Protein AF-A0A2W4WXN9-F1 (afdb_monomer_lite)

Sequence (196 aa):
PVTPPPAVQTPVVVPAAPPPQIEPQIELQTEPAGSDRAPLVDPYNFTPTTVQPTPFDGKVISTLSALADGSYRYVSGSAEPRIYSNAELDQQGGSIFLLSKVGNRVTGYLLPEIGRVSLCITGIASGNSITGTAYANAPSQSIATAASPYGSILQLQNIRTDSSGLELANAVIDFSNYSMINVGSTLPPTECGGDR

Radius of gyration: 26.6 Å; chains: 1; bounding box: 44×61×98 Å

Secondary structure (DSSP, 8-state):
-PPPPPP-PPP--PPPPPPPP---------------------TT-------PPPPP-S-----GGGS-SEEEEEEES---SSPPPHHHHHHH-S-EEEEEEETTEEEEEEESSTTS--EEEEEEEETTEEEEEEEES-TTS-HHHHHGGGTTSEEEEEEEE-SSSEEEEEEEEE-TTEEEE---SSPPPSSSSTT-

Organism: NCBI:txid268141

Structure (mmCIF, N/CA/C/O backbone):
data_AF-A0A2W4WXN9-F1
#
_entry.id   AF-A0A2W4WXN9-F1
#
loop_
_atom_site.group_PDB
_atom_site.id
_atom_site.type_symbol
_atom_site.label_atom_id
_atom_site.label_alt_id
_atom_site.label_comp_id
_atom_site.label_asym_id
_atom_site.label_entity_id
_atom_site.label_seq_id
_atom_site.pdbx_PDB_ins_code
_atom_site.Cartn_x
_atom_site.Cartn_y
_atom_site.Cartn_z
_atom_site.occupancy
_atom_site.B_iso_or_equiv
_atom_site.auth_seq_id
_atom_site.auth_comp_id
_atom_site.auth_asym_id
_atom_site.auth_atom_id
_atom_site.pdbx_PDB_model_num
ATOM 1 N N . PRO A 1 1 ? 20.346 -44.494 -47.626 1.00 59.38 1 PRO A N 1
ATOM 2 C CA . PRO A 1 1 ? 20.608 -44.854 -46.211 1.00 59.38 1 PRO A CA 1
ATOM 3 C C . PRO A 1 1 ? 20.504 -43.604 -45.330 1.00 59.38 1 PRO A C 1
ATOM 5 O O . PRO A 1 1 ? 21.370 -42.739 -45.394 1.00 59.38 1 PRO A O 1
ATOM 8 N N . VAL A 1 2 ? 19.389 -43.463 -44.611 1.00 56.50 2 VAL A N 1
ATOM 9 C CA . VAL A 1 2 ? 19.126 -42.314 -43.733 1.00 56.50 2 VAL A CA 1
ATOM 10 C C . VAL A 1 2 ? 19.666 -42.653 -42.347 1.00 56.50 2 VAL A C 1
ATOM 12 O O . VAL A 1 2 ? 19.244 -43.640 -41.748 1.00 56.50 2 VAL A O 1
ATOM 15 N N . THR A 1 3 ? 20.638 -41.881 -41.874 1.00 63.22 3 THR A N 1
ATOM 16 C CA . THR A 1 3 ? 21.260 -42.051 -40.557 1.00 63.22 3 THR A CA 1
ATOM 17 C C . THR A 1 3 ? 20.275 -41.606 -39.470 1.00 63.22 3 THR A C 1
ATOM 19 O O . THR A 1 3 ? 19.754 -40.492 -39.571 1.00 63.22 3 THR A O 1
ATOM 22 N N . PRO A 1 4 ? 19.980 -42.431 -38.449 1.00 71.69 4 PRO A N 1
ATOM 23 C CA . PRO A 1 4 ? 19.070 -42.032 -37.384 1.00 71.69 4 PRO A CA 1
ATOM 24 C C . PRO A 1 4 ? 19.691 -40.932 -36.503 1.00 71.69 4 PRO A C 1
ATOM 26 O O . PRO A 1 4 ? 20.912 -40.914 -36.312 1.00 71.69 4 PRO A O 1
ATOM 29 N N . PRO A 1 5 ? 18.868 -40.013 -35.967 1.00 74.44 5 PRO A N 1
ATOM 30 C CA . PRO A 1 5 ? 19.334 -38.953 -35.084 1.00 74.44 5 PRO A CA 1
ATOM 31 C C . PRO A 1 5 ? 19.827 -39.510 -33.734 1.00 74.44 5 PRO A C 1
ATOM 33 O O . PRO A 1 5 ? 19.349 -40.555 -33.282 1.00 74.44 5 PRO A O 1
ATOM 36 N N . PRO A 1 6 ? 20.780 -38.821 -33.080 1.00 72.06 6 PRO A N 1
ATOM 37 C CA . PRO A 1 6 ? 21.338 -39.246 -31.802 1.00 72.06 6 PRO A CA 1
ATOM 38 C C . PRO A 1 6 ? 20.291 -39.195 -30.680 1.00 72.06 6 PRO A C 1
ATOM 40 O O . PRO A 1 6 ? 19.477 -38.274 -30.605 1.00 72.06 6 PRO A O 1
ATOM 43 N N . ALA A 1 7 ? 20.331 -40.193 -29.797 1.00 70.75 7 ALA A N 1
ATOM 44 C CA . ALA A 1 7 ? 19.439 -40.296 -28.649 1.00 70.75 7 ALA A CA 1
ATOM 45 C C . ALA A 1 7 ? 19.720 -39.185 -27.621 1.00 70.75 7 ALA A C 1
ATOM 47 O O . ALA A 1 7 ? 20.860 -38.980 -27.200 1.00 70.75 7 ALA A O 1
ATOM 48 N N . VAL A 1 8 ? 18.661 -38.489 -27.203 1.00 70.94 8 VAL A N 1
ATOM 49 C CA . VAL A 1 8 ? 18.695 -37.468 -26.151 1.00 70.94 8 VAL A CA 1
ATOM 50 C C . VAL A 1 8 ? 18.808 -38.170 -24.798 1.00 70.94 8 VAL A C 1
ATOM 52 O O . VAL A 1 8 ? 17.894 -38.882 -24.389 1.00 70.94 8 VAL A O 1
ATOM 55 N N . GLN A 1 9 ? 19.935 -37.987 -24.109 1.00 66.44 9 GLN A N 1
ATOM 56 C CA . GLN A 1 9 ? 20.116 -38.468 -22.740 1.00 66.44 9 GLN A CA 1
ATOM 57 C C . GLN A 1 9 ? 19.419 -37.504 -21.775 1.00 66.44 9 GLN A C 1
ATOM 59 O O . GLN A 1 9 ? 19.765 -36.324 -21.708 1.00 66.44 9 GLN A O 1
ATOM 64 N N . THR A 1 10 ? 18.425 -37.994 -21.040 1.00 67.81 10 THR A N 1
ATOM 65 C CA . THR A 1 10 ? 17.773 -37.248 -19.963 1.00 67.81 10 THR A CA 1
ATOM 66 C C . THR A 1 10 ? 18.680 -37.210 -18.727 1.00 67.81 10 THR A C 1
ATOM 68 O O . THR A 1 10 ? 19.169 -38.258 -18.298 1.00 67.81 10 THR A O 1
ATOM 71 N N . PRO A 1 11 ? 18.930 -36.029 -18.135 1.00 71.81 11 PRO A N 1
ATOM 72 C CA . PRO A 1 11 ? 19.741 -35.920 -16.931 1.00 71.81 11 PRO A CA 1
ATOM 73 C C . PRO A 1 11 ? 19.022 -36.559 -15.736 1.00 71.81 11 PRO A C 1
ATOM 75 O O . PRO A 1 11 ? 17.863 -36.258 -15.447 1.00 71.81 11 PRO A O 1
ATOM 78 N N . VAL A 1 12 ? 19.731 -37.443 -15.035 1.00 73.88 12 VAL A N 1
ATOM 79 C CA . VAL A 1 12 ? 19.278 -38.054 -13.782 1.00 73.88 12 VAL A CA 1
ATOM 80 C C . VAL A 1 12 ? 19.333 -36.989 -12.687 1.00 73.88 12 VAL A C 1
ATOM 82 O O . VAL A 1 12 ? 20.412 -36.539 -12.303 1.00 73.88 12 VAL A O 1
ATOM 85 N N . VAL A 1 13 ? 18.168 -36.567 -12.194 1.00 71.94 13 VAL A N 1
ATOM 86 C CA . VAL A 1 13 ? 18.056 -35.631 -11.069 1.00 71.94 13 VAL A CA 1
ATOM 87 C C . VAL A 1 13 ? 18.406 -36.379 -9.783 1.00 71.94 13 VAL A C 1
ATOM 89 O O . VAL A 1 13 ? 17.652 -37.238 -9.329 1.00 71.94 13 VAL A O 1
ATOM 92 N N . VAL A 1 14 ? 19.567 -36.070 -9.207 1.00 78.81 14 VAL A N 1
ATOM 93 C CA . VAL A 1 14 ? 19.981 -36.580 -7.894 1.00 78.81 14 VAL A CA 1
ATOM 94 C C . VAL A 1 14 ? 19.273 -35.755 -6.808 1.00 78.81 14 VAL A C 1
ATOM 96 O O . VAL A 1 14 ? 19.384 -34.528 -6.833 1.00 78.81 14 VAL A O 1
ATOM 99 N N . PRO A 1 15 ? 18.545 -36.378 -5.862 1.00 74.69 15 PRO A N 1
ATOM 100 C CA . PRO A 1 15 ? 17.896 -35.662 -4.767 1.00 74.69 15 PRO A CA 1
ATOM 101 C C . PRO A 1 15 ? 18.921 -34.915 -3.908 1.00 74.69 15 PRO A C 1
ATOM 103 O O . PRO A 1 15 ? 19.894 -35.505 -3.436 1.00 74.69 15 PRO A O 1
ATOM 106 N N . ALA A 1 16 ? 18.698 -33.616 -3.701 1.00 76.69 16 ALA A N 1
ATOM 107 C CA . ALA A 1 16 ? 19.511 -32.808 -2.803 1.00 76.69 16 ALA A CA 1
ATOM 108 C C . ALA A 1 16 ? 19.352 -33.296 -1.354 1.00 76.69 16 ALA A C 1
ATOM 110 O O . ALA A 1 16 ? 18.240 -33.563 -0.895 1.00 76.69 16 ALA A O 1
ATOM 111 N N . ALA A 1 17 ? 20.474 -33.413 -0.641 1.00 80.31 17 ALA A N 1
ATOM 112 C CA . ALA A 1 17 ? 20.483 -33.762 0.772 1.00 80.31 17 ALA A CA 1
ATOM 113 C C . ALA A 1 17 ? 19.716 -32.707 1.598 1.00 80.31 17 ALA A C 1
ATOM 115 O O . ALA A 1 17 ? 19.804 -31.514 1.288 1.00 80.31 17 ALA A O 1
ATOM 116 N N . PRO A 1 18 ? 18.976 -33.117 2.644 1.00 79.44 18 PRO A N 1
ATOM 117 C CA . PRO A 1 18 ? 18.287 -32.177 3.514 1.00 79.44 18 PRO A CA 1
ATOM 118 C C . PRO A 1 18 ? 19.294 -31.267 4.241 1.00 79.44 18 PRO A C 1
ATOM 120 O O . PRO A 1 18 ? 20.374 -31.728 4.625 1.00 79.44 18 PRO A O 1
ATOM 123 N N . PRO A 1 19 ? 18.963 -29.978 4.436 1.00 78.88 19 PRO A N 1
ATOM 124 C CA . PRO A 1 19 ? 19.820 -29.048 5.156 1.00 78.88 19 PRO A CA 1
ATOM 125 C C . PRO A 1 19 ? 19.961 -29.451 6.636 1.00 78.88 19 PRO A C 1
ATOM 127 O O . PRO A 1 19 ? 19.020 -29.999 7.218 1.00 78.88 19 PRO A O 1
ATOM 130 N N . PRO A 1 20 ? 21.120 -29.175 7.263 1.00 76.50 20 PRO A N 1
ATOM 131 C CA . PRO A 1 20 ? 21.346 -29.471 8.673 1.00 76.50 20 PRO A CA 1
ATOM 132 C C . PRO A 1 20 ? 20.394 -28.657 9.559 1.00 76.50 20 PRO A C 1
ATOM 134 O O . PRO A 1 20 ? 20.263 -27.442 9.401 1.00 76.50 20 PRO A O 1
ATOM 137 N N . GLN A 1 21 ? 19.734 -29.331 10.502 1.00 69.50 21 GLN A N 1
ATOM 138 C CA . GLN A 1 21 ? 18.919 -28.684 11.528 1.00 69.50 21 GLN A CA 1
ATOM 139 C C . GLN A 1 21 ? 19.841 -28.042 12.572 1.00 69.50 21 GLN A C 1
ATOM 141 O O . GLN A 1 21 ? 20.649 -28.727 13.194 1.00 69.50 21 GLN A O 1
ATOM 146 N N . ILE A 1 22 ? 19.729 -26.725 12.750 1.00 71.12 22 ILE A N 1
ATOM 147 C CA . ILE A 1 22 ? 20.425 -25.980 13.803 1.00 71.12 22 ILE A CA 1
ATOM 148 C C . ILE A 1 22 ? 19.511 -25.969 15.031 1.00 71.12 22 ILE A C 1
ATOM 150 O O . ILE A 1 22 ? 18.449 -25.347 15.006 1.00 71.12 22 ILE A O 1
ATOM 154 N N . GLU A 1 23 ? 19.905 -26.671 16.093 1.00 70.81 23 GLU A N 1
ATOM 155 C CA . GLU A 1 23 ? 19.237 -26.583 17.393 1.00 70.81 23 GLU A CA 1
ATOM 156 C C . GLU A 1 23 ? 19.602 -25.255 18.085 1.00 70.81 23 GLU A C 1
ATOM 158 O O . GLU A 1 23 ? 20.785 -24.914 18.174 1.00 70.81 23 GLU A O 1
ATOM 163 N N . PRO A 1 24 ? 18.620 -24.480 18.583 1.00 62.00 24 PRO A N 1
ATOM 164 C CA . PRO A 1 24 ? 18.891 -23.255 19.322 1.00 62.00 24 PRO A CA 1
ATOM 165 C C . PRO A 1 24 ? 19.481 -23.587 20.699 1.00 62.00 24 PRO A C 1
ATOM 167 O O . PRO A 1 24 ? 18.800 -24.125 21.571 1.00 62.00 24 PRO A O 1
ATOM 170 N N . GLN A 1 25 ? 20.749 -23.233 20.907 1.00 63.78 25 GLN A N 1
ATOM 171 C CA . GLN A 1 25 ? 21.369 -23.249 22.229 1.00 63.78 25 GLN A CA 1
ATOM 172 C C . GLN A 1 25 ? 20.940 -21.995 22.999 1.00 63.78 25 GLN A C 1
ATOM 174 O O . GLN A 1 25 ? 21.337 -20.880 22.671 1.00 63.78 25 GLN A O 1
ATOM 179 N N . ILE A 1 26 ? 20.097 -22.179 24.014 1.00 62.88 26 ILE A N 1
ATOM 180 C CA . ILE A 1 26 ? 19.761 -21.131 24.981 1.00 62.88 26 ILE A CA 1
ATOM 181 C C . ILE A 1 26 ? 20.872 -21.125 26.036 1.00 62.88 26 ILE A C 1
ATOM 183 O O . ILE A 1 26 ? 20.873 -21.952 26.947 1.00 62.88 26 ILE A O 1
ATOM 187 N N . GLU A 1 27 ? 21.836 -20.214 25.906 1.00 57.44 27 GLU A N 1
ATOM 188 C CA . GLU A 1 27 ? 22.784 -19.919 26.982 1.00 57.44 27 GLU A CA 1
ATOM 189 C C . GLU A 1 27 ? 22.100 -19.044 28.037 1.00 57.44 27 GLU A C 1
ATOM 191 O O . GLU A 1 27 ? 21.724 -17.896 27.797 1.00 57.44 27 GLU A O 1
ATOM 196 N N . LEU A 1 28 ? 21.925 -19.622 29.223 1.00 56.41 28 LEU A N 1
ATOM 197 C CA . LEU A 1 28 ? 21.430 -18.943 30.409 1.00 56.41 28 LEU A CA 1
ATOM 198 C C . LEU A 1 28 ? 22.521 -17.977 30.899 1.00 56.41 28 LEU A C 1
ATOM 200 O O . LEU A 1 28 ? 23.514 -18.396 31.493 1.00 56.41 28 LEU A O 1
ATOM 204 N N . GLN A 1 29 ? 22.368 -16.687 30.603 1.00 61.66 29 GLN A N 1
ATOM 205 C CA . GLN A 1 29 ? 23.277 -15.653 31.090 1.00 61.66 29 GLN A CA 1
ATOM 206 C C . GLN A 1 29 ? 23.063 -15.438 32.592 1.00 61.66 29 GLN A C 1
ATOM 208 O O . GLN A 1 29 ? 22.008 -14.990 33.034 1.00 61.66 29 GLN A O 1
ATOM 213 N N . THR A 1 30 ? 24.085 -15.772 33.375 1.00 52.94 30 THR A N 1
ATOM 214 C CA . THR A 1 30 ? 24.161 -15.491 34.810 1.00 52.94 30 THR A CA 1
ATOM 215 C C . THR A 1 30 ? 24.586 -14.035 35.008 1.00 52.94 30 THR A C 1
ATOM 217 O O . THR A 1 30 ? 25.729 -13.680 34.714 1.00 52.94 30 THR A O 1
ATOM 220 N N . GLU A 1 31 ? 23.684 -13.183 35.496 1.00 65.56 31 GLU A N 1
ATOM 221 C CA . GLU A 1 31 ? 24.001 -11.792 35.841 1.00 65.56 31 GLU A CA 1
ATOM 222 C C . GLU A 1 31 ? 24.919 -11.703 37.080 1.00 65.56 31 GLU A C 1
ATOM 224 O O . GLU A 1 31 ? 24.716 -12.428 38.061 1.00 65.56 31 GLU A O 1
ATOM 229 N N . PRO A 1 32 ? 25.927 -10.810 37.080 1.00 58.53 32 PRO A N 1
ATOM 230 C CA . PRO A 1 32 ? 26.763 -10.557 38.244 1.00 58.53 32 PRO A CA 1
ATOM 231 C C . PRO A 1 32 ? 26.054 -9.660 39.268 1.00 58.53 32 PRO A C 1
ATOM 233 O O . PRO A 1 32 ? 25.488 -8.616 38.945 1.00 58.53 32 PRO A O 1
ATOM 236 N N . ALA A 1 33 ? 26.156 -10.052 40.537 1.00 51.75 33 ALA A N 1
ATOM 237 C CA . ALA A 1 33 ? 25.664 -9.309 41.690 1.00 51.75 33 ALA A CA 1
ATOM 238 C C . ALA A 1 33 ? 26.460 -8.003 41.902 1.00 51.75 33 ALA A C 1
ATOM 240 O O . ALA A 1 33 ? 27.472 -7.975 42.602 1.00 51.75 33 ALA A O 1
ATOM 241 N N . GLY A 1 34 ? 25.991 -6.914 41.289 1.00 47.25 34 GLY A N 1
ATOM 242 C CA . GLY A 1 34 ? 26.439 -5.544 41.535 1.00 47.25 34 GLY A CA 1
ATOM 243 C C . GLY A 1 34 ? 25.555 -4.866 42.578 1.00 47.25 34 GLY A C 1
ATOM 244 O O . GLY A 1 34 ? 24.415 -4.504 42.309 1.00 47.25 34 GLY A O 1
ATOM 245 N N . SER A 1 35 ? 26.087 -4.736 43.789 1.00 54.66 35 SER A N 1
ATOM 246 C CA . SER A 1 35 ? 25.445 -4.145 44.960 1.00 54.66 35 SER A CA 1
ATOM 247 C C . SER A 1 35 ? 25.419 -2.613 44.889 1.00 54.66 35 SER A C 1
ATOM 249 O O . SER A 1 35 ? 26.363 -1.977 45.348 1.00 54.66 35 SER A O 1
ATOM 251 N N . ASP A 1 36 ? 24.302 -2.036 44.450 1.00 49.03 36 ASP A N 1
ATOM 252 C CA . ASP A 1 36 ? 23.878 -0.689 44.847 1.00 49.03 36 ASP A CA 1
ATOM 253 C C . ASP A 1 36 ? 22.507 -0.795 45.522 1.00 49.03 36 ASP A C 1
ATOM 255 O O . ASP A 1 36 ? 21.482 -1.071 44.898 1.00 49.03 36 ASP A O 1
ATOM 259 N N . ARG A 1 37 ? 22.502 -0.654 46.853 1.00 46.88 37 ARG A N 1
ATOM 260 C CA . ARG A 1 37 ? 21.291 -0.706 47.677 1.00 46.88 37 ARG A CA 1
ATOM 261 C C . ARG A 1 37 ? 20.394 0.484 47.334 1.00 46.88 37 ARG A C 1
ATOM 263 O O . ARG A 1 37 ? 20.563 1.573 47.878 1.00 46.88 37 ARG A O 1
ATOM 270 N N . ALA A 1 38 ? 19.403 0.237 46.483 1.00 57.56 38 ALA A N 1
ATOM 271 C CA . ALA A 1 38 ? 18.189 1.036 46.426 1.00 57.56 38 ALA A CA 1
ATOM 272 C C . ALA A 1 38 ? 17.572 1.134 47.840 1.00 57.56 38 ALA A C 1
ATOM 274 O O . ALA A 1 38 ? 17.697 0.187 48.629 1.00 57.56 38 ALA A O 1
ATOM 275 N N . PRO A 1 39 ? 16.927 2.263 48.194 1.00 59.72 39 PRO A N 1
ATOM 276 C CA . PRO A 1 39 ? 16.204 2.375 49.453 1.00 59.72 39 PRO A CA 1
ATOM 277 C C . PRO A 1 39 ? 15.231 1.202 49.572 1.00 59.72 39 PRO A C 1
ATOM 279 O O . PRO A 1 39 ? 14.582 0.832 48.596 1.00 59.72 39 PRO A O 1
ATOM 282 N N . LEU A 1 40 ? 15.184 0.598 50.760 1.00 60.06 40 LEU A N 1
ATOM 283 C CA . LEU A 1 40 ? 14.303 -0.512 51.104 1.00 60.06 40 LEU A CA 1
ATOM 284 C C . LEU A 1 40 ? 12.848 -0.039 50.946 1.00 60.06 40 LEU A C 1
ATOM 286 O O . LEU A 1 40 ? 12.256 0.495 51.881 1.00 60.06 40 LEU A O 1
ATOM 290 N N . VAL A 1 41 ? 12.308 -0.154 49.732 1.00 61.81 41 VAL A N 1
ATOM 291 C CA . VAL A 1 41 ? 10.894 0.072 49.448 1.00 61.81 41 VAL A CA 1
ATOM 292 C C . VAL A 1 41 ? 10.160 -1.051 50.154 1.00 61.81 41 VAL A C 1
ATOM 294 O O . VAL A 1 41 ? 10.376 -2.222 49.845 1.00 61.81 41 VAL A O 1
ATOM 297 N N . ASP A 1 42 ? 9.362 -0.689 51.152 1.00 59.56 42 ASP A N 1
ATOM 298 C CA . ASP A 1 42 ? 8.506 -1.621 51.870 1.00 59.56 42 ASP A CA 1
ATOM 299 C C . ASP A 1 42 ? 7.623 -2.363 50.848 1.00 59.56 42 ASP A C 1
ATOM 301 O O . ASP A 1 42 ? 6.779 -1.725 50.208 1.00 59.56 42 ASP A O 1
ATOM 305 N N . PRO A 1 43 ? 7.803 -3.687 50.664 1.00 65.31 43 PRO A N 1
ATOM 306 C CA . PRO A 1 43 ? 7.050 -4.463 49.685 1.00 65.31 43 PRO A CA 1
ATOM 307 C C . PRO A 1 43 ? 5.558 -4.573 50.027 1.00 65.31 43 PRO A C 1
ATOM 309 O O . PRO A 1 43 ? 4.813 -5.182 49.264 1.00 65.31 43 PRO A O 1
ATOM 312 N N . TYR A 1 44 ? 5.111 -3.994 51.147 1.00 67.44 44 TYR A N 1
ATOM 313 C CA . TYR A 1 44 ? 3.713 -3.959 51.568 1.00 67.44 44 TYR A CA 1
ATOM 314 C C . TYR A 1 44 ? 3.094 -2.559 51.547 1.00 67.44 44 TYR A C 1
ATOM 316 O O . TYR A 1 44 ? 1.890 -2.433 51.780 1.00 67.44 44 TYR A O 1
ATOM 324 N N . ASN A 1 45 ? 3.853 -1.512 51.211 1.00 54.66 45 ASN A N 1
ATOM 325 C CA . ASN A 1 45 ? 3.299 -0.170 51.051 1.00 54.66 45 ASN A CA 1
ATOM 326 C C . ASN A 1 45 ? 2.794 0.049 49.617 1.00 54.66 45 ASN A C 1
ATOM 328 O O . ASN A 1 45 ? 3.298 0.885 48.868 1.00 54.66 45 ASN A O 1
ATOM 332 N N . PHE A 1 46 ? 1.774 -0.719 49.235 1.00 53.69 46 PHE A N 1
ATOM 333 C CA . PHE A 1 46 ? 0.948 -0.407 48.076 1.00 53.69 46 PHE A CA 1
ATOM 334 C C . PHE A 1 46 ? -0.037 0.684 48.489 1.00 53.69 46 PHE A C 1
ATOM 336 O O . PHE A 1 46 ? -1.197 0.398 48.778 1.00 53.69 46 PHE A O 1
ATOM 343 N N . THR A 1 47 ? 0.392 1.944 48.543 1.00 61.06 47 THR A N 1
ATOM 344 C CA . THR A 1 47 ? -0.584 3.030 48.436 1.00 61.06 47 THR A CA 1
ATOM 345 C C . THR A 1 47 ? -1.207 2.897 47.048 1.00 61.06 47 THR A C 1
ATOM 347 O O . THR A 1 47 ? -0.494 3.056 46.053 1.00 61.06 47 THR A O 1
ATOM 350 N N . PRO A 1 48 ? -2.502 2.539 46.933 1.00 51.69 48 PRO A N 1
ATOM 351 C CA . PRO A 1 48 ? -3.138 2.423 45.636 1.00 51.69 48 PRO A CA 1
ATOM 352 C C . PRO A 1 48 ? -3.048 3.799 44.998 1.00 51.69 48 PRO A C 1
ATOM 354 O O . PRO A 1 48 ? -3.688 4.752 45.442 1.00 51.69 48 PRO A O 1
ATOM 357 N N . THR A 1 49 ? -2.195 3.932 43.987 1.00 55.41 49 THR A N 1
ATOM 358 C CA . THR A 1 49 ? -2.215 5.125 43.162 1.00 55.41 49 THR A CA 1
ATOM 359 C C . THR A 1 49 ? -3.530 5.018 42.409 1.00 55.41 49 THR A C 1
ATOM 361 O O . THR A 1 49 ? -3.653 4.233 41.472 1.00 55.41 49 THR A O 1
ATOM 364 N N . THR A 1 50 ? -4.558 5.715 42.892 1.00 57.62 50 THR A N 1
ATOM 365 C CA . THR A 1 50 ? -5.834 5.896 42.200 1.00 57.62 50 THR A CA 1
ATOM 366 C C . THR A 1 50 ? 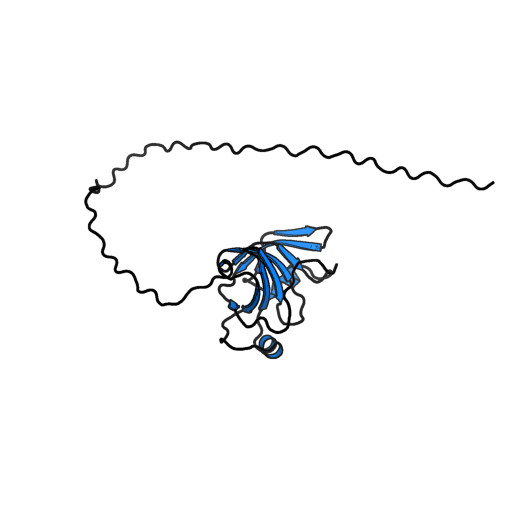-5.568 6.739 40.965 1.00 57.62 50 THR A C 1
ATOM 368 O O . THR A 1 50 ? -5.869 7.929 40.919 1.00 57.62 50 THR A O 1
ATOM 371 N N . VAL A 1 51 ? -4.935 6.126 39.967 1.00 56.75 51 VAL A N 1
ATOM 372 C CA . VAL A 1 51 ? -4.897 6.662 38.618 1.00 56.75 51 VAL A CA 1
ATOM 373 C C . VAL A 1 51 ? -6.316 6.490 38.112 1.00 56.75 51 VAL A C 1
ATOM 375 O O . VAL A 1 51 ? -6.767 5.379 37.841 1.00 56.75 51 VAL A O 1
ATOM 378 N N . GLN A 1 52 ? -7.066 7.585 38.106 1.00 62.03 52 GLN A N 1
ATOM 379 C CA . GLN A 1 52 ? -8.401 7.600 37.543 1.00 62.03 52 GLN A CA 1
ATOM 380 C C . GLN A 1 52 ? -8.266 7.202 36.066 1.00 62.03 52 GLN A C 1
ATOM 382 O O . GLN A 1 52 ? -7.554 7.898 35.337 1.00 62.03 52 GLN A O 1
ATOM 387 N N . PRO A 1 53 ? -8.849 6.070 35.627 1.00 56.91 53 PRO A N 1
ATOM 388 C CA . PRO A 1 53 ? -8.710 5.638 34.247 1.00 56.91 53 PRO A CA 1
ATOM 389 C C . PRO A 1 53 ? -9.264 6.743 33.354 1.00 56.91 53 PRO A C 1
ATOM 391 O O . PRO A 1 53 ? -10.381 7.223 33.568 1.00 56.91 53 PRO A O 1
ATOM 394 N N . THR A 1 54 ? -8.469 7.181 32.381 1.00 66.31 54 THR A N 1
ATOM 395 C CA . THR A 1 54 ? -8.936 8.113 31.360 1.00 66.31 54 THR A CA 1
ATOM 396 C C . THR A 1 54 ? -10.145 7.473 30.676 1.00 66.31 54 THR A C 1
ATOM 398 O O . THR A 1 54 ? -10.047 6.317 30.253 1.00 66.31 54 THR A O 1
ATOM 401 N N . PRO A 1 55 ? -11.297 8.164 30.592 1.00 73.94 55 PRO A N 1
ATOM 402 C CA . PRO A 1 55 ? -12.459 7.639 29.892 1.00 73.94 55 PRO A CA 1
ATOM 403 C C . PRO A 1 55 ? -12.060 7.213 28.480 1.00 73.94 55 PRO A C 1
ATOM 405 O O . PRO A 1 55 ? -11.399 7.973 27.774 1.00 73.94 55 PRO A O 1
ATOM 408 N N . PHE A 1 56 ? -12.445 6.001 28.080 1.00 60.19 56 PHE A N 1
ATOM 409 C CA . PHE A 1 56 ? -12.304 5.569 26.695 1.00 60.19 56 PHE A CA 1
ATOM 410 C C . PHE A 1 56 ? -13.088 6.552 25.819 1.00 60.19 56 PHE A C 1
ATOM 412 O O . PHE A 1 56 ? -14.298 6.703 25.981 1.00 60.19 56 PHE A O 1
ATOM 419 N N . ASP A 1 57 ? -12.398 7.242 24.917 1.00 67.62 57 ASP A N 1
ATOM 420 C CA . ASP A 1 57 ? -12.959 8.288 24.053 1.00 67.62 57 ASP A CA 1
ATOM 421 C C . ASP A 1 57 ? -13.830 7.728 22.914 1.00 67.62 57 ASP A C 1
ATOM 423 O O . ASP A 1 57 ? -14.325 8.474 22.070 1.00 67.62 57 ASP A O 1
ATOM 427 N N . GLY A 1 58 ? -14.032 6.406 22.878 1.00 57.41 58 GLY A N 1
ATOM 428 C CA . GLY A 1 58 ? -14.836 5.733 21.865 1.00 57.41 58 GLY A CA 1
ATOM 429 C C . GLY A 1 58 ? -14.139 5.608 20.512 1.00 57.41 58 GLY A C 1
ATOM 430 O O . GLY A 1 58 ? -14.714 5.021 19.593 1.00 57.41 58 GLY A O 1
ATOM 431 N N . LYS A 1 59 ? -12.914 6.127 20.352 1.00 59.22 59 LYS A N 1
ATOM 432 C CA . LYS A 1 59 ? -12.221 6.116 19.067 1.00 59.22 59 LYS A CA 1
ATOM 433 C C . LYS A 1 59 ? -11.390 4.846 18.950 1.00 59.22 59 LYS A C 1
ATOM 435 O O . LYS A 1 59 ? -10.225 4.790 19.332 1.00 59.22 59 LYS A O 1
ATOM 440 N N . VAL A 1 60 ? -11.993 3.804 18.384 1.00 61.66 60 VAL A N 1
ATOM 441 C CA . VAL A 1 60 ? -11.256 2.595 18.003 1.00 61.66 60 VAL A CA 1
ATOM 442 C C . VAL A 1 60 ? -10.217 2.990 16.950 1.00 61.66 60 VAL A C 1
ATOM 444 O O . VAL A 1 60 ? -10.555 3.268 15.799 1.00 61.66 60 VAL A O 1
ATOM 447 N N . ILE A 1 61 ? -8.945 3.051 17.344 1.00 60.66 61 ILE A N 1
ATOM 448 C CA . ILE A 1 61 ? -7.837 3.209 16.403 1.00 60.66 61 ILE A CA 1
ATOM 449 C C . ILE A 1 61 ? -7.709 1.882 15.656 1.00 60.66 61 ILE A C 1
ATOM 451 O O . ILE A 1 61 ? -7.091 0.936 16.142 1.00 60.66 61 ILE A O 1
ATOM 455 N N . SER A 1 62 ? -8.325 1.795 14.479 1.00 81.50 62 SER A N 1
ATOM 456 C CA . SER A 1 62 ? -8.122 0.652 13.598 1.00 81.50 62 SER A CA 1
ATOM 457 C C . SER A 1 62 ? -6.796 0.835 12.876 1.00 81.50 62 SER A C 1
ATOM 459 O O . SER A 1 62 ? -6.688 1.643 11.955 1.00 81.50 62 SER A O 1
ATOM 461 N N . THR A 1 63 ? -5.777 0.100 13.309 1.00 91.38 63 THR A N 1
ATOM 462 C CA . THR A 1 63 ? -4.528 0.009 12.551 1.00 91.38 63 THR A CA 1
ATOM 463 C C . THR A 1 63 ? -4.716 -0.877 11.322 1.00 91.38 63 THR A C 1
ATOM 465 O O . THR A 1 63 ? -5.637 -1.697 11.296 1.00 91.38 63 THR A O 1
ATOM 468 N N . LEU A 1 64 ? -3.836 -0.766 10.321 1.00 93.00 64 LEU A N 1
ATOM 469 C CA . LEU A 1 64 ? -3.860 -1.652 9.148 1.00 93.00 64 LEU A CA 1
ATOM 470 C C . LEU A 1 64 ? -3.864 -3.131 9.562 1.00 93.00 64 LEU A C 1
ATOM 472 O O . LEU A 1 64 ? -4.656 -3.908 9.040 1.00 93.00 64 LEU A O 1
ATOM 476 N N . SER A 1 65 ? -3.024 -3.522 10.524 1.00 94.56 65 SER A N 1
ATOM 477 C CA . SER A 1 65 ? -2.954 -4.907 11.014 1.00 94.56 65 SER A CA 1
ATOM 478 C C . SER A 1 65 ? -4.259 -5.406 11.652 1.00 94.56 65 SER A C 1
ATOM 480 O O . SER A 1 65 ? -4.587 -6.584 11.514 1.00 94.56 65 SER A O 1
ATOM 482 N N . ALA A 1 66 ? -5.029 -4.510 12.280 1.00 93.81 66 ALA A N 1
ATOM 483 C CA . ALA A 1 66 ? -6.286 -4.829 12.956 1.00 93.81 66 ALA A CA 1
ATOM 484 C C . ALA A 1 66 ? -7.494 -4.926 12.007 1.00 93.81 66 ALA A C 1
ATOM 486 O O . ALA A 1 66 ? -8.557 -5.386 12.422 1.00 93.81 66 ALA A O 1
ATOM 487 N N . LEU A 1 67 ? -7.352 -4.493 10.749 1.00 92.94 67 LEU A N 1
ATOM 488 C CA . LEU A 1 67 ? -8.413 -4.619 9.754 1.00 92.94 67 LEU A CA 1
ATOM 489 C C . LEU A 1 67 ? -8.731 -6.091 9.472 1.00 92.94 67 LEU A C 1
ATOM 491 O O . LEU A 1 67 ? -7.855 -6.953 9.537 1.00 92.94 67 LEU A O 1
ATOM 495 N N . ALA A 1 68 ? -9.987 -6.372 9.133 1.00 95.19 68 ALA A N 1
ATOM 496 C CA . ALA A 1 68 ? -10.400 -7.693 8.679 1.00 95.19 68 ALA A CA 1
ATOM 497 C C . ALA A 1 68 ? -9.741 -8.063 7.334 1.00 95.19 68 ALA A C 1
ATOM 499 O O . ALA A 1 68 ? -9.015 -7.275 6.723 1.00 95.19 68 ALA A O 1
ATOM 500 N N . ASP A 1 69 ? -9.998 -9.280 6.872 1.00 96.56 69 ASP A N 1
ATOM 501 C CA . ASP A 1 69 ? -9.618 -9.677 5.521 1.00 96.56 69 ASP A CA 1
ATOM 502 C C . ASP A 1 69 ? -10.478 -8.917 4.508 1.00 96.56 69 ASP A C 1
ATOM 504 O O . ASP A 1 69 ? -11.695 -8.785 4.676 1.00 96.56 69 ASP A O 1
ATOM 508 N N . GLY A 1 70 ? -9.854 -8.399 3.452 1.00 94.75 70 GLY A N 1
ATOM 509 C CA . GLY A 1 70 ? -10.566 -7.580 2.481 1.00 94.75 70 GLY A CA 1
ATOM 510 C C . GLY A 1 70 ? -9.677 -6.722 1.595 1.00 94.75 70 GLY A C 1
ATOM 511 O O . GLY A 1 70 ? -8.451 -6.814 1.602 1.00 94.75 70 GLY A O 1
ATOM 512 N N . SER A 1 71 ? -10.338 -5.885 0.800 1.00 95.62 71 SER A N 1
ATOM 513 C CA . SER A 1 71 ? -9.709 -4.903 -0.080 1.00 95.62 71 SER A CA 1
ATOM 514 C C . SER A 1 71 ? -9.804 -3.514 0.530 1.00 95.62 71 SER A C 1
ATOM 516 O O . SER A 1 71 ? -10.859 -3.121 1.025 1.00 95.62 71 SER A O 1
ATOM 518 N N . TYR A 1 72 ? -8.713 -2.762 0.455 1.00 95.19 72 TYR A N 1
ATOM 519 C CA . TYR A 1 72 ? -8.600 -1.436 1.043 1.00 95.19 72 TYR A CA 1
ATOM 520 C C . TYR A 1 72 ? -7.898 -0.491 0.077 1.00 95.19 72 TYR A C 1
ATOM 522 O O . TYR A 1 72 ? -7.041 -0.899 -0.708 1.00 95.19 72 TYR A O 1
ATOM 530 N N . ARG A 1 73 ? -8.253 0.791 0.151 1.00 93.88 73 ARG A N 1
ATOM 531 C CA . ARG A 1 73 ? -7.594 1.853 -0.603 1.00 93.88 73 ARG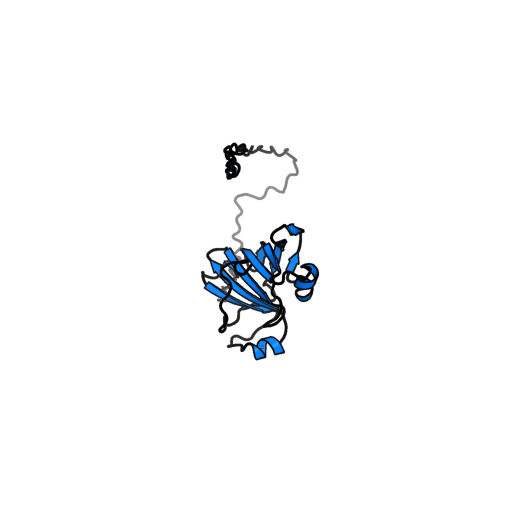 A CA 1
ATOM 532 C C . ARG A 1 73 ? -7.201 2.963 0.350 1.00 93.88 73 ARG A C 1
ATOM 534 O O . ARG A 1 73 ? -8.009 3.409 1.160 1.00 93.88 73 ARG A O 1
ATOM 541 N N . TYR A 1 74 ? -5.964 3.401 0.226 1.00 94.19 74 TYR A N 1
ATOM 542 C CA . TYR A 1 74 ? -5.396 4.490 0.995 1.00 94.19 74 TYR A CA 1
ATOM 543 C C . TYR A 1 74 ? -4.928 5.590 0.051 1.00 94.19 74 TYR A C 1
ATOM 545 O O . TYR A 1 74 ? -4.453 5.303 -1.048 1.00 94.19 74 TYR A O 1
ATOM 553 N N . VAL A 1 75 ? -5.043 6.835 0.496 1.00 93.25 75 VAL A N 1
ATOM 554 C CA . VAL A 1 75 ? -4.470 8.012 -0.163 1.00 93.25 75 VAL A CA 1
ATOM 555 C C . VAL A 1 75 ? -3.543 8.722 0.815 1.00 93.25 75 VAL A C 1
ATOM 557 O O . VAL A 1 75 ? -3.835 8.784 2.011 1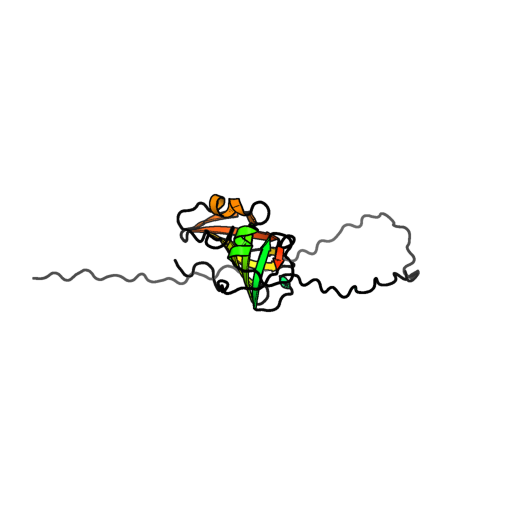.00 93.25 75 VAL A O 1
ATOM 560 N N . SER A 1 76 ? -2.405 9.211 0.333 1.00 91.56 76 SER A N 1
ATOM 561 C CA . SER A 1 76 ? -1.486 9.992 1.157 1.00 91.56 76 SER A CA 1
ATOM 562 C C . SER A 1 76 ? -2.12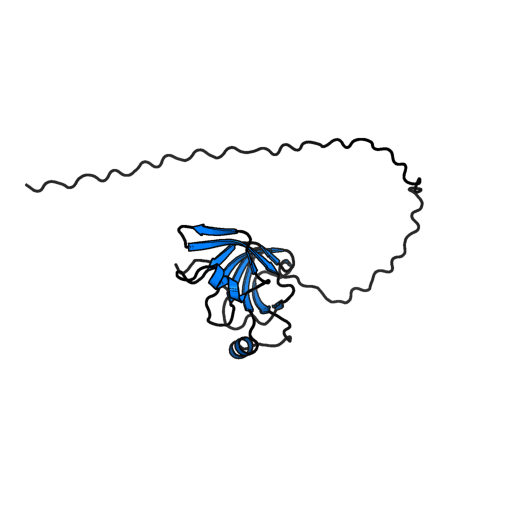2 11.322 1.565 1.00 91.56 76 SER A C 1
ATOM 564 O O . SER A 1 76 ? -2.705 12.009 0.730 1.00 91.56 76 SER A O 1
ATOM 566 N N . GLY A 1 77 ? -1.955 11.713 2.823 1.00 89.88 77 GLY A N 1
ATOM 567 C CA . GLY A 1 77 ? -2.546 12.910 3.409 1.00 89.88 77 GLY A CA 1
ATOM 568 C C . GLY A 1 77 ? -3.883 12.644 4.100 1.00 89.88 77 GLY A C 1
ATOM 569 O O . GLY A 1 77 ? -4.288 11.504 4.340 1.00 89.88 77 GLY A O 1
ATOM 570 N N . SER A 1 78 ? -4.559 13.729 4.470 1.00 89.31 78 SER A N 1
ATOM 571 C CA . SER A 1 78 ? -5.891 13.704 5.076 1.00 89.31 78 SER A CA 1
ATOM 572 C C . SER A 1 78 ? -6.976 13.578 4.007 1.00 89.31 78 SER A C 1
ATOM 574 O O . SER A 1 78 ? -6.979 14.363 3.061 1.00 89.31 78 SER A O 1
ATOM 576 N N . ALA A 1 79 ? -7.934 12.675 4.206 1.00 90.56 79 ALA A N 1
ATOM 577 C CA . ALA A 1 79 ? -9.126 12.560 3.371 1.00 90.56 79 ALA A CA 1
ATOM 578 C C . ALA A 1 79 ? -10.403 12.699 4.213 1.00 90.56 79 ALA A C 1
ATOM 580 O O . ALA A 1 79 ? -10.514 12.151 5.309 1.00 90.56 79 ALA A O 1
ATOM 581 N N . GLU A 1 80 ? -11.391 13.415 3.682 1.00 90.44 80 GLU A N 1
ATOM 582 C CA . GLU A 1 80 ? -12.755 13.441 4.212 1.00 90.44 80 GLU A CA 1
ATOM 583 C C . GLU A 1 80 ? -13.436 12.070 4.047 1.00 90.44 80 GLU A C 1
ATOM 585 O O . GLU A 1 80 ? -13.187 11.387 3.049 1.00 90.44 80 GLU A O 1
ATOM 590 N N . PRO A 1 81 ? -14.344 11.673 4.956 1.00 87.25 81 PRO A N 1
ATOM 591 C CA . PRO A 1 81 ? -15.063 10.403 4.881 1.00 87.25 81 PRO A CA 1
ATOM 592 C C . PRO A 1 81 ? -16.189 10.453 3.833 1.00 87.25 81 PRO A C 1
ATOM 594 O O . PRO A 1 81 ? -17.374 10.495 4.164 1.00 87.25 81 PRO A O 1
ATOM 597 N N . ARG A 1 82 ? -15.821 10.454 2.550 1.00 89.38 82 ARG A N 1
ATOM 598 C CA . ARG A 1 82 ? -16.747 10.413 1.409 1.00 89.38 82 ARG A CA 1
ATOM 599 C C . ARG A 1 82 ? -16.212 9.541 0.278 1.00 89.38 82 ARG A C 1
ATOM 601 O O . ARG A 1 82 ? -15.141 8.952 0.375 1.00 89.38 82 ARG A O 1
ATOM 608 N N . ILE A 1 83 ? -16.990 9.443 -0.795 1.00 87.69 83 ILE A N 1
ATOM 609 C CA . ILE A 1 83 ? -16.602 8.712 -2.001 1.00 87.69 83 ILE A CA 1
ATOM 610 C C . ILE A 1 83 ? -15.708 9.608 -2.861 1.00 87.69 83 ILE A C 1
ATOM 612 O O . ILE A 1 83 ? -16.096 10.728 -3.198 1.00 87.69 83 ILE A O 1
ATOM 616 N N . TYR A 1 84 ? -14.544 9.085 -3.240 1.00 88.81 84 TYR A N 1
ATOM 617 C CA . TYR A 1 84 ? -13.603 9.717 -4.159 1.00 88.81 84 TYR A CA 1
ATOM 618 C C . TYR A 1 84 ? -13.684 9.071 -5.539 1.00 88.81 84 TYR A C 1
ATOM 620 O O . TYR A 1 84 ? -13.663 7.841 -5.672 1.00 88.81 84 TYR A O 1
ATOM 628 N N . SER A 1 85 ? -13.756 9.911 -6.572 1.00 88.62 85 SER A N 1
ATOM 629 C CA . SER A 1 85 ? -13.566 9.479 -7.957 1.00 88.62 85 SER A CA 1
ATOM 630 C C . SER A 1 85 ? -12.076 9.444 -8.305 1.00 88.62 85 SER A C 1
ATOM 632 O O . SER A 1 85 ? -11.272 10.136 -7.687 1.00 88.62 85 SER A O 1
ATOM 634 N N . ASN A 1 86 ? -11.697 8.669 -9.324 1.00 87.19 86 ASN A N 1
ATOM 635 C CA . ASN A 1 86 ? -10.304 8.630 -9.776 1.00 87.19 86 ASN A CA 1
ATOM 636 C C . ASN A 1 86 ? -9.818 10.011 -10.255 1.00 87.19 86 ASN A C 1
ATOM 638 O O . ASN A 1 86 ? -8.752 10.449 -9.844 1.00 87.19 86 ASN A O 1
ATOM 642 N N . ALA A 1 87 ? -10.646 10.737 -11.014 1.00 88.00 87 ALA A N 1
ATOM 643 C CA . ALA A 1 87 ? -10.315 12.082 -11.488 1.00 88.00 87 ALA A CA 1
ATOM 644 C C . ALA A 1 87 ? -10.051 13.072 -10.342 1.00 88.00 87 ALA A C 1
ATOM 646 O O . ALA A 1 87 ? -9.227 13.970 -10.475 1.00 88.00 87 ALA A O 1
ATOM 647 N N . GLU A 1 88 ? -10.742 12.909 -9.215 1.00 88.44 88 GLU A N 1
ATOM 648 C CA . GLU A 1 88 ? -10.535 13.755 -8.044 1.00 88.44 88 GLU A CA 1
ATOM 649 C C . GLU A 1 88 ? -9.224 13.428 -7.323 1.00 88.44 88 GLU A C 1
ATOM 651 O O . GLU A 1 88 ? -8.488 14.335 -6.946 1.00 88.44 88 GLU A O 1
ATOM 656 N N . LEU A 1 89 ? -8.905 12.141 -7.173 1.00 88.38 89 LEU A N 1
ATOM 657 C CA . LEU A 1 89 ? -7.648 11.708 -6.561 1.00 88.38 89 LEU A CA 1
ATOM 658 C C . LEU A 1 89 ? -6.437 12.137 -7.398 1.00 88.38 89 LEU A C 1
ATOM 660 O O . LEU A 1 89 ? -5.435 12.568 -6.839 1.00 88.38 89 LEU A O 1
ATOM 664 N N . ASP A 1 90 ? -6.555 12.108 -8.727 1.00 86.81 90 ASP A N 1
ATOM 665 C CA . ASP A 1 90 ? -5.513 12.627 -9.619 1.00 86.81 90 ASP A CA 1
ATOM 666 C C . ASP A 1 90 ? -5.318 14.144 -9.468 1.00 86.81 90 ASP A C 1
ATOM 668 O O . ASP A 1 90 ? -4.193 14.633 -9.540 1.00 86.81 90 ASP A O 1
ATOM 672 N N . GLN A 1 91 ? -6.395 14.902 -9.222 1.00 87.38 91 GLN A N 1
ATOM 673 C CA . GLN A 1 91 ? -6.323 16.352 -8.991 1.00 87.38 91 GLN A CA 1
ATOM 674 C C . GLN A 1 91 ? -5.754 16.715 -7.617 1.00 87.38 91 GLN A C 1
ATOM 676 O O . GLN A 1 91 ? -5.040 17.710 -7.501 1.00 87.38 91 GLN A O 1
ATOM 681 N N . GLN A 1 92 ? -6.076 15.938 -6.579 1.00 84.31 92 GLN A N 1
ATOM 682 C CA . GLN A 1 92 ? -5.486 16.106 -5.247 1.00 84.31 92 GLN A CA 1
ATOM 683 C C . GLN A 1 92 ? -3.992 15.778 -5.249 1.00 84.31 92 GLN A C 1
ATOM 685 O O . GLN A 1 92 ? -3.227 16.357 -4.474 1.00 84.31 92 GLN A O 1
ATOM 690 N N . GLY A 1 93 ? -3.585 14.876 -6.142 1.00 82.25 93 GLY A N 1
ATOM 691 C CA . GLY A 1 93 ? -2.242 14.335 -6.184 1.00 82.25 93 GLY A CA 1
ATOM 692 C C . GLY A 1 93 ? -1.953 13.444 -4.978 1.00 82.25 93 GLY A C 1
ATOM 693 O O . GLY A 1 93 ? -2.825 13.101 -4.178 1.00 82.25 93 GLY A O 1
ATOM 694 N N . GLY A 1 94 ? -0.686 13.069 -4.848 1.00 84.75 94 GLY A N 1
ATOM 695 C CA . GLY A 1 94 ? -0.249 12.147 -3.812 1.00 84.75 94 GLY A CA 1
ATOM 696 C C . GLY A 1 94 ? -0.347 10.687 -4.240 1.00 84.75 94 GLY A C 1
ATOM 697 O O . GLY A 1 94 ? -0.823 10.341 -5.318 1.00 84.75 94 GLY A O 1
ATOM 698 N N . SER A 1 95 ? 0.163 9.820 -3.375 1.00 89.12 95 SER A N 1
ATOM 699 C CA . SER A 1 95 ? 0.268 8.394 -3.663 1.00 89.12 95 SER A CA 1
ATOM 700 C C . SER A 1 95 ? -0.964 7.644 -3.180 1.00 89.12 95 SER A C 1
ATOM 702 O O . SER A 1 95 ? -1.552 7.947 -2.139 1.00 89.12 95 SER A O 1
ATOM 704 N N . ILE A 1 96 ? -1.355 6.644 -3.961 1.00 92.69 96 ILE A N 1
ATOM 705 C CA . ILE A 1 96 ? -2.493 5.776 -3.686 1.00 92.69 96 ILE A CA 1
ATOM 706 C C . ILE A 1 96 ? -1.947 4.384 -3.429 1.00 92.69 96 ILE A C 1
ATOM 708 O O . ILE A 1 96 ? -1.158 3.870 -4.219 1.00 92.69 96 ILE A O 1
ATOM 712 N N . PHE A 1 97 ? -2.402 3.750 -2.354 1.00 94.31 97 PHE A N 1
ATOM 713 C CA . PHE A 1 97 ? -2.112 2.346 -2.104 1.00 94.31 97 PHE A CA 1
ATOM 714 C C . PHE A 1 97 ? -3.399 1.532 -2.145 1.00 94.31 97 PHE A C 1
ATOM 716 O O . PHE A 1 97 ? -4.276 1.695 -1.296 1.00 94.31 97 PHE A O 1
ATOM 723 N N . LEU A 1 98 ? -3.520 0.676 -3.156 1.00 94.06 98 LEU A N 1
ATOM 724 C CA . LEU A 1 98 ? -4.645 -0.236 -3.336 1.00 94.06 98 LEU A CA 1
ATOM 725 C C . LEU A 1 98 ? -4.188 -1.644 -2.960 1.00 94.06 98 LEU A C 1
ATOM 727 O O . LEU A 1 98 ? -3.329 -2.208 -3.635 1.00 94.06 98 LEU A O 1
ATOM 731 N N . LEU A 1 99 ? -4.745 -2.204 -1.887 1.00 95.94 99 LEU A N 1
ATOM 732 C CA . LEU A 1 99 ? -4.243 -3.433 -1.276 1.00 95.94 99 LEU A CA 1
ATOM 733 C C . LEU A 1 99 ? -5.343 -4.452 -0.984 1.00 95.94 99 LEU A C 1
ATOM 735 O O . LEU A 1 99 ? -6.492 -4.101 -0.723 1.00 95.94 99 LEU A O 1
ATOM 739 N N . SER A 1 100 ? -4.947 -5.717 -0.972 1.00 96.62 100 SER A N 1
ATOM 740 C CA . SER A 1 100 ? -5.673 -6.851 -0.418 1.00 96.62 100 SER A CA 1
ATOM 741 C C . SER A 1 100 ? -4.962 -7.335 0.846 1.00 96.62 100 SER A C 1
ATOM 743 O O . SER A 1 100 ? -3.729 -7.412 0.878 1.00 96.62 100 SER A O 1
ATOM 745 N N . LYS A 1 101 ? -5.733 -7.649 1.890 1.00 96.56 101 LYS A N 1
ATOM 746 C CA . LYS A 1 101 ? -5.245 -8.165 3.173 1.00 96.56 101 LYS A CA 1
ATOM 747 C C . LYS A 1 101 ? -5.890 -9.515 3.482 1.00 96.56 101 LYS A C 1
ATOM 749 O O . LYS A 1 101 ? -7.108 -9.645 3.395 1.00 96.56 101 LYS A O 1
ATOM 754 N N . VAL A 1 102 ? -5.062 -10.485 3.871 1.00 97.12 102 VAL A N 1
ATOM 755 C CA . VAL A 1 102 ? -5.476 -11.804 4.376 1.00 97.12 102 VAL A CA 1
ATOM 756 C C . VAL A 1 102 ? -4.628 -12.145 5.599 1.00 97.12 102 VAL A C 1
ATOM 758 O O . VAL A 1 102 ? -3.407 -12.305 5.498 1.00 97.12 102 VAL A O 1
ATOM 761 N N . GLY A 1 103 ? -5.244 -12.218 6.778 1.00 96.31 103 GLY A N 1
ATOM 762 C CA . GLY A 1 103 ? -4.520 -12.217 8.046 1.00 96.31 103 GLY A CA 1
ATOM 763 C C . GLY A 1 103 ? -3.606 -10.992 8.119 1.00 96.31 103 GLY A C 1
ATOM 764 O O . GLY A 1 103 ? -4.031 -9.884 7.816 1.00 96.31 103 GLY A O 1
ATOM 765 N N . ASN A 1 104 ? -2.327 -11.168 8.452 1.00 96.81 104 ASN A N 1
ATOM 766 C CA . ASN A 1 104 ? -1.349 -10.071 8.405 1.00 96.81 104 ASN A CA 1
ATOM 767 C C . ASN A 1 104 ? -0.664 -9.917 7.043 1.00 96.81 104 ASN A C 1
ATOM 769 O O . ASN A 1 104 ? 0.172 -9.034 6.887 1.00 96.81 104 ASN A O 1
ATOM 773 N N . ARG A 1 105 ? -0.977 -10.759 6.056 1.00 97.31 105 ARG A N 1
ATOM 774 C CA . ARG A 1 105 ? -0.360 -10.676 4.733 1.00 97.31 105 ARG A CA 1
ATOM 775 C C . ARG A 1 105 ? -1.046 -9.594 3.914 1.00 97.31 105 ARG A C 1
ATOM 777 O O . ARG A 1 105 ? -2.271 -9.568 3.830 1.00 97.31 105 ARG A O 1
ATOM 784 N N . VAL A 1 106 ? -0.250 -8.741 3.282 1.00 97.31 106 VAL A N 1
ATOM 785 C CA . VAL A 1 106 ? -0.726 -7.686 2.387 1.00 97.31 106 VAL A CA 1
ATOM 786 C C . VAL A 1 106 ? -0.134 -7.876 0.999 1.00 97.31 106 VAL A C 1
ATOM 788 O O . VAL A 1 106 ? 1.031 -8.245 0.851 1.00 97.31 106 VAL A O 1
ATOM 791 N N . THR A 1 107 ? -0.940 -7.636 -0.028 1.00 96.44 107 THR A N 1
ATOM 792 C CA . THR A 1 107 ? -0.501 -7.517 -1.421 1.00 96.44 107 THR A CA 1
ATOM 793 C C . THR A 1 107 ? -1.189 -6.316 -2.050 1.00 96.44 107 THR A C 1
ATOM 795 O O . THR A 1 107 ? -2.397 -6.175 -1.910 1.00 96.44 107 THR A O 1
ATOM 798 N N . GLY A 1 108 ? -0.452 -5.413 -2.689 1.00 94.69 108 GLY A N 1
ATOM 799 C CA . GLY A 1 108 ? -1.044 -4.176 -3.191 1.00 94.69 108 GLY A CA 1
ATOM 800 C C . GLY A 1 108 ? -0.195 -3.437 -4.209 1.00 94.69 108 GLY A C 1
ATOM 801 O O . GLY A 1 108 ? 0.999 -3.691 -4.337 1.00 94.69 108 GLY A O 1
ATOM 802 N N . TYR A 1 109 ? -0.822 -2.500 -4.913 1.00 93.00 109 TYR A N 1
ATOM 803 C CA . TYR A 1 109 ? -0.140 -1.545 -5.775 1.00 93.00 109 TYR A CA 1
ATOM 804 C C . TYR A 1 109 ? 0.007 -0.211 -5.063 1.00 93.00 109 TYR A C 1
ATOM 806 O O . TYR A 1 109 ? -0.979 0.378 -4.619 1.00 93.00 109 TYR A O 1
ATOM 814 N N . LEU A 1 110 ? 1.241 0.275 -5.005 1.00 92.31 110 LEU A N 1
ATOM 815 C CA . LEU A 1 110 ? 1.565 1.652 -4.685 1.00 92.31 110 LEU A CA 1
ATOM 816 C C . LEU A 1 110 ? 1.687 2.417 -5.993 1.00 92.31 110 LEU A C 1
ATOM 818 O O . LEU A 1 110 ? 2.515 2.076 -6.836 1.00 92.31 110 LEU A O 1
ATOM 822 N N . LEU A 1 111 ? 0.810 3.397 -6.170 1.00 90.12 111 LEU A N 1
ATOM 823 C CA . LEU A 1 111 ? 0.719 4.231 -7.355 1.00 90.12 111 LEU A CA 1
ATOM 824 C C . LEU A 1 111 ? 1.112 5.663 -6.985 1.00 90.12 111 LEU A C 1
ATOM 826 O O . LEU A 1 111 ? 0.642 6.165 -5.962 1.00 90.12 111 LEU A O 1
ATOM 830 N N . PRO A 1 112 ? 1.938 6.344 -7.794 1.00 85.44 112 PRO A N 1
ATOM 831 C CA . PRO A 1 112 ? 2.274 7.743 -7.549 1.00 85.44 112 PRO A CA 1
ATOM 832 C C . PRO A 1 112 ? 1.151 8.683 -8.015 1.00 85.44 112 PRO A C 1
ATOM 834 O O . PRO A 1 112 ? 1.048 9.796 -7.523 1.00 85.44 112 PRO A O 1
ATOM 837 N N . GLU A 1 113 ? 0.331 8.214 -8.958 1.00 83.31 113 GLU A N 1
ATOM 838 C CA . GLU A 1 113 ? -0.938 8.771 -9.439 1.00 83.31 113 GLU A CA 1
ATOM 839 C C . GLU A 1 113 ? -1.689 7.647 -10.178 1.00 83.31 113 GLU A C 1
ATOM 841 O O . GLU A 1 113 ? -1.108 6.589 -10.467 1.00 83.31 113 GLU A O 1
ATOM 846 N N . ILE A 1 114 ? -2.967 7.836 -10.507 1.00 79.62 114 ILE A N 1
ATOM 847 C CA . ILE A 1 114 ? -3.746 6.787 -11.170 1.00 79.62 114 ILE A CA 1
ATOM 848 C C . ILE A 1 114 ? -3.253 6.592 -12.607 1.00 79.62 114 ILE A C 1
ATOM 850 O O . ILE A 1 114 ? -3.068 7.532 -13.370 1.00 79.62 114 ILE A O 1
ATOM 854 N N . GLY A 1 115 ? -3.039 5.331 -12.991 1.00 74.12 115 GLY A N 1
ATOM 855 C CA . GLY A 1 115 ? -2.623 4.971 -14.349 1.00 74.12 115 GLY A CA 1
ATOM 856 C C . GLY A 1 115 ? -1.122 5.108 -14.632 1.00 74.12 115 GLY A C 1
ATOM 857 O O . GLY A 1 115 ? -0.703 4.826 -15.755 1.00 74.12 115 GLY A O 1
ATOM 858 N N . ARG A 1 116 ? -0.295 5.488 -13.646 1.00 78.25 116 ARG A N 1
ATOM 859 C CA . ARG A 1 116 ? 1.173 5.440 -13.766 1.00 78.25 116 ARG A CA 1
ATOM 860 C C . ARG A 1 116 ? 1.769 4.101 -13.330 1.00 78.25 116 ARG A C 1
ATOM 862 O O . ARG A 1 116 ? 1.119 3.276 -12.694 1.00 78.25 116 ARG A O 1
ATOM 869 N N . VAL A 1 117 ? 3.049 3.928 -13.680 1.00 72.62 117 VAL A N 1
ATOM 870 C CA . VAL A 1 117 ? 3.925 2.841 -13.217 1.00 72.62 117 VAL A CA 1
ATOM 871 C C . VAL A 1 117 ? 3.801 2.706 -11.702 1.00 72.62 117 VAL A C 1
ATOM 873 O O . VAL A 1 117 ? 4.064 3.655 -10.963 1.00 72.62 117 VAL A O 1
ATOM 876 N N . SER A 1 118 ? 3.392 1.524 -11.259 1.00 84.56 118 SER A N 1
ATOM 877 C CA . SER A 1 118 ? 3.150 1.208 -9.858 1.00 84.56 118 SER A CA 1
ATOM 878 C C . SER A 1 118 ? 4.237 0.286 -9.320 1.00 84.56 118 SER A C 1
ATOM 880 O O . SER A 1 118 ? 4.786 -0.546 -10.047 1.00 84.56 118 SER A O 1
ATOM 882 N N . LEU A 1 119 ? 4.496 0.364 -8.020 1.00 88.94 119 LEU A N 1
ATOM 883 C CA . LEU A 1 119 ? 5.206 -0.698 -7.317 1.00 88.94 119 LEU A CA 1
ATOM 884 C C . LEU A 1 119 ? 4.185 -1.716 -6.823 1.00 88.94 119 LEU A C 1
ATOM 886 O O . LEU A 1 119 ? 3.228 -1.349 -6.146 1.00 88.94 119 LEU A O 1
ATOM 890 N N . CYS A 1 120 ? 4.379 -2.988 -7.150 1.00 91.56 120 CYS A N 1
ATOM 891 C CA . CYS A 1 120 ? 3.638 -4.058 -6.496 1.00 91.56 120 CYS A CA 1
ATOM 892 C C . CYS A 1 120 ? 4.352 -4.432 -5.205 1.00 91.56 120 CYS A C 1
ATOM 894 O O . CYS A 1 120 ? 5.568 -4.588 -5.206 1.00 91.56 120 CYS A O 1
ATOM 896 N N . ILE A 1 121 ? 3.625 -4.562 -4.106 1.00 93.06 121 ILE A N 1
ATOM 897 C CA . ILE A 1 121 ? 4.201 -4.777 -2.784 1.00 93.06 121 ILE A CA 1
ATOM 898 C C . ILE A 1 121 ? 3.533 -5.982 -2.153 1.00 93.06 121 ILE A C 1
ATOM 900 O O . ILE A 1 121 ? 2.309 -6.034 -2.065 1.00 93.06 121 ILE A O 1
ATOM 904 N N . THR A 1 122 ? 4.340 -6.922 -1.673 1.00 95.19 122 THR A N 1
ATOM 905 C CA . THR A 1 122 ? 3.897 -8.045 -0.842 1.00 95.19 122 THR A CA 1
ATOM 906 C C . THR A 1 122 ? 4.619 -8.004 0.490 1.00 95.19 122 THR A C 1
ATOM 908 O O . THR A 1 122 ? 5.845 -7.939 0.513 1.00 95.19 122 THR A O 1
ATOM 911 N N . GLY A 1 123 ? 3.899 -8.089 1.603 1.00 96.00 123 GLY A N 1
ATOM 912 C CA . GLY A 1 123 ? 4.531 -8.015 2.916 1.00 96.00 123 GLY A CA 1
ATOM 913 C C . GLY A 1 123 ? 3.624 -8.411 4.066 1.00 96.00 123 GLY A C 1
ATOM 914 O O . GLY A 1 123 ? 2.540 -8.962 3.868 1.00 96.00 123 GLY A O 1
ATOM 915 N N . ILE A 1 124 ? 4.097 -8.123 5.273 1.00 97.69 124 ILE A N 1
ATOM 916 C CA . ILE A 1 124 ? 3.401 -8.361 6.533 1.00 97.69 124 ILE A CA 1
ATOM 917 C C . ILE A 1 124 ? 3.047 -7.016 7.165 1.00 97.69 124 ILE A C 1
ATOM 919 O O . ILE A 1 124 ? 3.913 -6.156 7.333 1.00 97.69 124 ILE A O 1
ATOM 923 N N . ALA A 1 125 ? 1.775 -6.843 7.513 1.00 96.94 125 ALA A N 1
ATOM 924 C CA . ALA A 1 125 ? 1.279 -5.697 8.255 1.00 96.94 125 ALA A CA 1
ATOM 925 C C . ALA A 1 125 ? 1.577 -5.843 9.754 1.00 96.94 125 ALA A C 1
ATOM 927 O O . ALA A 1 125 ? 1.278 -6.872 10.361 1.00 96.94 125 ALA A O 1
ATOM 928 N N . SER A 1 126 ? 2.106 -4.780 10.355 1.00 96.44 126 SER A N 1
ATOM 929 C CA . SER A 1 126 ? 2.300 -4.628 11.798 1.00 96.44 126 SER A CA 1
ATOM 930 C C . SER A 1 126 ? 1.926 -3.201 12.192 1.00 96.44 126 SER A C 1
ATOM 932 O O . SER A 1 126 ? 2.559 -2.241 11.751 1.00 96.44 126 SER A O 1
ATOM 934 N N . GLY A 1 127 ? 0.845 -3.033 12.959 1.00 94.94 127 GLY A N 1
ATOM 935 C CA . GLY A 1 127 ? 0.280 -1.711 13.222 1.00 94.94 127 GLY A CA 1
ATOM 936 C C . GLY A 1 127 ? -0.147 -1.024 11.922 1.00 94.94 127 GLY A C 1
ATOM 937 O O . GLY A 1 127 ? -0.973 -1.565 11.186 1.00 94.94 127 GLY A O 1
ATOM 938 N N . ASN A 1 128 ? 0.415 0.157 11.655 1.00 94.38 128 ASN A N 1
ATOM 939 C CA . ASN A 1 128 ? 0.210 0.942 10.431 1.00 94.38 128 ASN A CA 1
ATOM 940 C C . ASN A 1 128 ? 1.369 0.809 9.442 1.00 94.38 128 ASN A C 1
ATOM 942 O O . ASN A 1 128 ? 1.522 1.659 8.574 1.00 94.38 128 ASN A O 1
ATOM 946 N N . SER A 1 129 ? 2.199 -0.222 9.560 1.00 95.25 129 SER A N 1
ATOM 947 C CA . SER A 1 129 ? 3.335 -0.408 8.664 1.00 95.25 129 SER A CA 1
ATOM 948 C C . SER A 1 129 ? 3.260 -1.740 7.940 1.00 95.25 129 SER A C 1
ATOM 950 O O . SER A 1 129 ? 2.744 -2.721 8.476 1.00 95.25 129 SER A O 1
ATOM 952 N N . ILE A 1 130 ? 3.784 -1.778 6.718 1.00 95.94 130 ILE A N 1
ATOM 953 C CA . ILE A 1 130 ? 3.994 -3.010 5.954 1.00 95.94 130 ILE A CA 1
ATOM 954 C C . ILE A 1 130 ? 5.490 -3.195 5.777 1.00 95.94 130 ILE A C 1
ATOM 956 O O . ILE A 1 130 ? 6.152 -2.297 5.264 1.00 95.94 130 ILE A O 1
ATOM 960 N N . THR A 1 131 ? 5.989 -4.375 6.131 1.00 95.75 131 THR A N 1
ATOM 961 C CA . THR A 1 131 ? 7.365 -4.789 5.842 1.00 95.75 131 THR A CA 1
ATOM 962 C C . THR A 1 131 ? 7.345 -5.957 4.870 1.00 95.75 131 THR A C 1
ATOM 964 O O . THR A 1 131 ? 6.659 -6.952 5.112 1.00 95.75 131 THR A O 1
ATOM 967 N N . GLY A 1 132 ? 8.090 -5.868 3.773 1.00 93.94 132 GLY A N 1
ATOM 968 C CA . GLY A 1 132 ? 8.144 -6.953 2.802 1.00 93.94 132 GLY A CA 1
ATOM 969 C C . GLY A 1 132 ? 9.001 -6.653 1.587 1.00 93.94 132 GLY A C 1
ATOM 970 O O . GLY A 1 132 ? 10.105 -6.126 1.705 1.00 93.94 132 GLY A O 1
ATOM 971 N N . THR A 1 133 ? 8.478 -7.013 0.424 1.00 91.31 133 THR A N 1
ATOM 972 C CA . THR A 1 133 ? 9.155 -6.915 -0.861 1.00 91.31 133 THR A CA 1
ATOM 973 C C . THR A 1 133 ? 8.365 -6.025 -1.808 1.00 91.31 133 THR A C 1
ATOM 975 O O . THR A 1 133 ? 7.142 -6.149 -1.895 1.00 91.31 133 THR A O 1
ATOM 978 N N . ALA A 1 134 ? 9.062 -5.144 -2.528 1.00 89.88 134 ALA A N 1
ATOM 979 C CA . ALA A 1 134 ? 8.481 -4.341 -3.599 1.00 89.88 134 ALA A CA 1
ATOM 980 C C . ALA A 1 134 ? 9.063 -4.726 -4.968 1.00 89.88 134 ALA A C 1
ATOM 982 O O . ALA A 1 134 ? 10.264 -4.950 -5.115 1.00 89.88 134 ALA A O 1
ATOM 983 N N . TYR A 1 135 ? 8.200 -4.757 -5.976 1.00 87.00 135 TYR A N 1
ATOM 984 C CA . TYR A 1 135 ? 8.495 -5.131 -7.352 1.00 87.00 135 TYR A CA 1
ATOM 985 C C . TYR A 1 135 ? 8.115 -3.976 -8.274 1.00 87.00 135 TYR A C 1
ATOM 987 O O . TYR A 1 135 ? 6.997 -3.459 -8.204 1.00 87.00 135 TYR A O 1
ATOM 995 N N . ALA A 1 136 ? 9.015 -3.584 -9.174 1.00 82.56 136 ALA A N 1
ATOM 996 C CA . ALA A 1 136 ? 8.661 -2.648 -10.236 1.00 82.56 136 ALA A CA 1
ATOM 997 C C . ALA A 1 136 ? 7.749 -3.342 -11.261 1.00 82.56 136 ALA A C 1
ATOM 999 O O . ALA A 1 136 ? 8.094 -4.414 -11.766 1.00 82.56 136 ALA A O 1
ATOM 1000 N N . ASN A 1 137 ? 6.602 -2.736 -11.592 1.00 74.06 137 ASN A N 1
ATOM 1001 C CA . ASN A 1 137 ? 5.706 -3.287 -12.615 1.00 74.06 137 ASN A CA 1
ATOM 1002 C C . ASN A 1 137 ? 6.180 -3.021 -14.060 1.00 74.06 137 ASN A C 1
ATOM 1004 O O . ASN A 1 137 ? 5.577 -3.538 -14.994 1.00 74.06 137 ASN A O 1
ATOM 1008 N N . ALA A 1 138 ? 7.250 -2.239 -14.255 1.00 71.50 138 ALA A N 1
ATOM 1009 C CA . ALA A 1 138 ? 7.799 -1.909 -15.568 1.00 71.50 138 ALA A CA 1
ATOM 1010 C C . ALA A 1 138 ? 9.206 -2.518 -15.757 1.00 71.50 138 ALA A C 1
ATOM 1012 O O . ALA A 1 138 ? 10.109 -2.199 -14.980 1.00 71.50 138 ALA A O 1
ATOM 1013 N N . PRO A 1 139 ? 9.437 -3.337 -16.803 1.00 60.19 139 PRO A N 1
ATOM 1014 C CA . PRO A 1 139 ? 10.699 -4.059 -17.002 1.00 60.19 139 PRO A CA 1
ATOM 1015 C C . PRO A 1 139 ? 11.889 -3.162 -17.385 1.00 60.19 139 PRO A C 1
ATOM 1017 O O . PRO A 1 139 ? 13.032 -3.597 -17.290 1.00 60.19 139 PRO A O 1
ATOM 1020 N N . SER A 1 140 ? 11.650 -1.919 -17.818 1.00 60.03 140 SER A N 1
ATOM 1021 C CA . SER A 1 140 ? 12.694 -0.999 -18.295 1.00 60.03 140 SER A CA 1
ATOM 1022 C C . SER A 1 140 ? 13.044 0.136 -17.329 1.00 60.03 140 SER A C 1
ATOM 1024 O O . SER A 1 140 ? 13.991 0.878 -17.592 1.00 60.03 140 SER A O 1
ATOM 1026 N N . GLN A 1 141 ? 12.308 0.307 -16.224 1.00 65.00 141 GLN A N 1
ATOM 1027 C CA . GLN A 1 141 ? 12.609 1.356 -15.249 1.00 65.00 141 GLN A CA 1
ATOM 1028 C C . GLN A 1 141 ? 13.513 0.838 -14.140 1.00 65.00 141 GLN A C 1
ATOM 1030 O O . GLN A 1 141 ? 13.256 -0.204 -13.541 1.00 65.00 141 GLN A O 1
ATOM 1035 N N . SER A 1 142 ? 14.546 1.622 -13.818 1.00 69.50 142 SER A N 1
ATOM 1036 C CA . SER A 1 142 ? 15.298 1.391 -12.591 1.00 69.50 142 SER A CA 1
ATOM 1037 C C . SER A 1 142 ? 14.357 1.549 -11.399 1.00 69.50 142 SER A C 1
ATOM 1039 O O . SER A 1 142 ? 13.513 2.448 -11.360 1.00 69.50 142 SER A O 1
ATOM 1041 N N . ILE A 1 143 ? 14.510 0.687 -10.404 1.00 69.62 143 ILE A N 1
ATOM 1042 C CA . ILE A 1 143 ? 13.621 0.696 -9.249 1.00 69.62 143 ILE A CA 1
ATOM 1043 C C . ILE A 1 143 ? 13.794 1.947 -8.387 1.00 69.62 143 ILE A C 1
ATOM 1045 O O . ILE A 1 143 ? 12.838 2.402 -7.776 1.00 69.62 143 ILE A O 1
ATOM 1049 N N . ALA A 1 144 ? 14.982 2.558 -8.411 1.00 70.19 144 ALA A N 1
ATOM 1050 C CA . ALA A 1 144 ? 15.220 3.866 -7.815 1.00 70.19 144 ALA A CA 1
ATOM 1051 C C . ALA A 1 144 ? 14.386 4.955 -8.510 1.00 70.19 144 ALA A C 1
ATOM 1053 O O . ALA A 1 144 ? 13.814 5.811 -7.843 1.00 70.19 144 ALA A O 1
ATOM 1054 N N . THR A 1 145 ? 14.246 4.889 -9.839 1.00 74.00 145 THR A N 1
ATOM 1055 C CA . THR A 1 145 ? 13.359 5.782 -10.601 1.00 74.00 145 THR A CA 1
ATOM 1056 C C . THR A 1 145 ? 11.894 5.528 -10.260 1.00 74.00 145 THR A C 1
ATOM 1058 O O . THR A 1 145 ? 11.158 6.483 -10.035 1.00 74.00 145 THR A O 1
ATOM 1061 N N . ALA A 1 146 ? 11.486 4.260 -10.167 1.00 72.00 146 ALA A N 1
ATOM 1062 C CA . ALA A 1 146 ? 10.120 3.897 -9.797 1.00 72.00 146 ALA A CA 1
ATOM 1063 C C . ALA A 1 146 ? 9.788 4.274 -8.342 1.00 72.00 146 ALA A C 1
ATOM 1065 O O . ALA A 1 146 ? 8.647 4.611 -8.054 1.00 72.00 146 ALA A O 1
ATOM 1066 N N . ALA A 1 147 ? 10.773 4.241 -7.437 1.00 76.75 147 ALA A N 1
ATOM 1067 C CA . ALA A 1 147 ? 10.609 4.561 -6.021 1.00 76.75 147 ALA A CA 1
ATOM 1068 C C . ALA A 1 147 ? 10.716 6.060 -5.703 1.00 76.75 147 ALA A C 1
ATOM 1070 O O . ALA A 1 147 ? 10.155 6.518 -4.709 1.00 76.75 147 ALA A O 1
ATOM 1071 N N . SER A 1 148 ? 11.412 6.827 -6.548 1.00 80.00 148 SER A N 1
ATOM 1072 C CA . SER A 1 148 ? 11.642 8.266 -6.369 1.00 80.00 148 SER A CA 1
ATOM 1073 C C . SER A 1 148 ? 10.379 9.083 -6.053 1.00 80.00 148 SER A C 1
ATOM 1075 O O . SER A 1 148 ? 10.492 9.991 -5.229 1.00 80.00 148 SER A O 1
ATOM 1077 N N . PRO A 1 149 ? 9.196 8.813 -6.644 1.00 79.19 149 PRO A N 1
ATOM 1078 C CA . PRO A 1 149 ? 7.983 9.574 -6.343 1.00 79.19 149 PRO A CA 1
ATOM 1079 C C . PRO A 1 149 ? 7.462 9.397 -4.910 1.00 79.19 149 PRO A C 1
ATOM 1081 O O . PRO A 1 149 ? 6.717 10.246 -4.433 1.00 79.19 149 PRO A O 1
ATOM 1084 N N . TYR A 1 150 ? 7.829 8.313 -4.218 1.00 77.75 150 TYR A N 1
ATOM 1085 C CA . TYR A 1 150 ? 7.282 7.990 -2.893 1.00 77.75 150 TYR A CA 1
ATOM 1086 C C . TYR A 1 150 ? 8.081 8.600 -1.736 1.00 77.75 150 TYR A C 1
ATOM 1088 O O . TYR A 1 150 ? 7.615 8.583 -0.596 1.00 77.75 150 TYR A O 1
ATOM 1096 N N . GLY A 1 151 ? 9.264 9.161 -2.008 1.00 79.56 151 GLY A N 1
ATOM 1097 C CA . GLY A 1 151 ? 10.063 9.888 -1.021 1.00 79.56 151 GLY A CA 1
ATOM 1098 C C . GLY A 1 151 ? 10.295 9.099 0.273 1.00 79.56 151 GLY A C 1
ATOM 1099 O O . GLY A 1 151 ? 10.806 7.985 0.247 1.00 79.56 151 GLY A O 1
ATOM 1100 N N . SER A 1 152 ? 9.918 9.685 1.413 1.00 78.12 152 SER A N 1
ATOM 1101 C CA . SER A 1 152 ? 10.103 9.102 2.752 1.00 78.12 152 SER A CA 1
ATOM 1102 C C . SER A 1 152 ? 9.087 8.022 3.128 1.00 78.12 152 SER A C 1
ATOM 1104 O O . SER A 1 152 ? 9.269 7.353 4.145 1.00 78.12 152 SER A O 1
ATOM 1106 N N . ILE A 1 153 ? 8.022 7.855 2.341 1.00 81.44 153 ILE A N 1
ATOM 1107 C CA . ILE A 1 153 ? 6.952 6.896 2.632 1.00 81.44 153 ILE A CA 1
ATOM 1108 C C . ILE A 1 153 ? 7.434 5.463 2.415 1.00 81.44 153 ILE A C 1
ATOM 1110 O O . ILE A 1 153 ? 7.045 4.557 3.150 1.00 81.44 153 ILE A O 1
ATOM 1114 N N . LEU A 1 154 ? 8.258 5.266 1.387 1.00 85.19 154 LEU A N 1
ATOM 1115 C CA . LEU A 1 154 ? 8.813 3.977 1.023 1.00 85.19 154 LEU A CA 1
ATOM 1116 C C . LEU A 1 154 ? 10.291 3.956 1.391 1.00 85.19 154 LEU A C 1
ATOM 1118 O O . LEU A 1 154 ? 11.130 4.533 0.701 1.00 85.19 154 LEU A O 1
ATOM 1122 N N . GLN A 1 155 ? 10.614 3.257 2.472 1.00 86.88 155 GLN A N 1
ATOM 1123 C CA . GLN A 1 155 ? 11.996 3.054 2.875 1.00 86.88 155 GLN A CA 1
ATOM 1124 C C . GLN A 1 155 ? 12.529 1.780 2.231 1.00 86.88 155 GLN A C 1
ATOM 1126 O O . GLN A 1 155 ? 11.985 0.690 2.419 1.00 86.88 155 GLN A O 1
ATOM 1131 N N . LEU A 1 156 ? 13.608 1.931 1.468 1.00 82.06 156 LEU A N 1
ATOM 1132 C CA . LEU A 1 156 ? 14.280 0.840 0.777 1.00 82.06 156 LEU A CA 1
ATOM 1133 C C . LEU A 1 156 ? 15.611 0.568 1.461 1.00 82.06 156 LEU A C 1
ATOM 1135 O O . LEU A 1 156 ? 16.486 1.430 1.458 1.00 82.06 156 LEU A O 1
ATOM 1139 N N . GLN A 1 157 ? 15.767 -0.622 2.042 1.00 76.25 157 GLN A N 1
ATOM 1140 C CA . GLN A 1 157 ? 17.014 -0.981 2.723 1.00 76.25 157 GLN A CA 1
ATOM 1141 C C . GLN A 1 157 ? 17.974 -1.775 1.835 1.00 76.25 157 GLN A C 1
ATOM 1143 O O . GLN A 1 157 ? 19.178 -1.560 1.914 1.00 76.25 157 GLN A O 1
ATOM 1148 N N . ASN A 1 158 ? 17.474 -2.674 0.978 1.00 74.88 158 ASN A N 1
ATOM 1149 C CA . ASN A 1 158 ? 18.323 -3.527 0.143 1.00 74.88 158 ASN A CA 1
ATOM 1150 C C . ASN A 1 158 ? 17.755 -3.675 -1.272 1.00 74.88 158 ASN A C 1
ATOM 1152 O O . ASN A 1 158 ? 16.747 -4.348 -1.486 1.00 74.88 158 ASN A O 1
ATOM 1156 N N . ILE A 1 159 ? 18.437 -3.082 -2.254 1.00 69.75 159 ILE A N 1
ATOM 1157 C CA . ILE A 1 159 ? 18.108 -3.267 -3.670 1.00 69.75 159 ILE A CA 1
ATOM 1158 C C . ILE A 1 159 ? 18.797 -4.535 -4.170 1.00 69.75 159 ILE A C 1
ATOM 1160 O O . ILE A 1 159 ? 20.024 -4.629 -4.114 1.00 69.75 159 ILE A O 1
ATOM 1164 N N . ARG A 1 160 ? 18.023 -5.511 -4.656 1.00 68.81 160 ARG A N 1
ATOM 1165 C CA . ARG A 1 160 ? 18.551 -6.735 -5.264 1.00 68.81 160 ARG A CA 1
ATOM 1166 C C . ARG A 1 160 ? 17.983 -6.896 -6.669 1.00 68.81 160 ARG A C 1
ATOM 1168 O O . ARG A 1 160 ? 16.790 -7.073 -6.864 1.00 68.81 160 ARG A O 1
ATOM 1175 N N . THR A 1 161 ? 18.854 -6.860 -7.664 1.00 65.56 161 THR A N 1
ATOM 1176 C CA . THR A 1 161 ? 18.468 -7.245 -9.023 1.00 65.56 161 THR A CA 1
ATOM 1177 C C . THR A 1 161 ? 18.635 -8.753 -9.148 1.00 65.56 161 THR A C 1
ATOM 1179 O O . THR A 1 161 ? 19.736 -9.255 -8.918 1.00 65.56 161 THR A O 1
ATOM 1182 N N . ASP A 1 162 ? 17.570 -9.470 -9.492 1.00 64.56 162 ASP A N 1
ATOM 1183 C CA . ASP A 1 162 ? 17.621 -10.903 -9.775 1.00 64.56 162 ASP A CA 1
ATOM 1184 C C . ASP A 1 162 ? 17.288 -11.189 -11.252 1.00 64.56 162 ASP A C 1
ATOM 1186 O O . ASP A 1 162 ? 17.117 -10.279 -12.067 1.00 64.56 162 ASP A O 1
ATOM 1190 N N . SER A 1 163 ? 17.243 -12.470 -11.626 1.00 60.56 163 SER A N 1
ATOM 1191 C CA . SER A 1 163 ? 16.909 -12.898 -12.991 1.00 60.56 163 SER A CA 1
ATOM 1192 C C . SER A 1 163 ? 15.437 -12.693 -13.364 1.00 60.56 163 SER A C 1
ATOM 1194 O O . SER A 1 163 ? 15.103 -12.777 -14.543 1.00 60.56 163 SER A O 1
ATOM 1196 N N . SER A 1 164 ? 14.557 -12.468 -12.384 1.00 60.78 164 SER A N 1
ATOM 1197 C CA . SER A 1 164 ? 13.129 -12.218 -12.590 1.00 60.78 164 SER A CA 1
ATOM 1198 C C . SER A 1 164 ? 12.827 -10.726 -12.768 1.00 60.78 164 SER A C 1
ATOM 1200 O O . SER A 1 164 ? 11.804 -10.369 -13.351 1.00 60.78 164 SER A O 1
ATOM 1202 N N . GLY A 1 165 ? 13.720 -9.845 -12.313 1.00 64.50 165 GLY A N 1
ATOM 1203 C CA . GLY A 1 165 ? 13.644 -8.403 -12.480 1.00 64.50 165 GLY A CA 1
ATOM 1204 C C . GLY A 1 165 ? 14.292 -7.646 -11.321 1.00 64.50 165 GLY A C 1
ATOM 1205 O O . GLY A 1 165 ? 15.146 -8.144 -10.593 1.00 64.50 165 GLY A O 1
ATOM 1206 N N . LEU A 1 166 ? 13.893 -6.386 -11.155 1.00 68.75 166 LEU A N 1
ATOM 1207 C CA . LEU A 1 166 ? 14.300 -5.578 -10.008 1.00 68.75 166 LEU A CA 1
ATOM 1208 C C . LEU A 1 166 ? 13.383 -5.883 -8.814 1.00 68.75 166 LEU A C 1
ATOM 1210 O O . LEU A 1 166 ? 12.200 -5.531 -8.840 1.00 68.75 166 LEU A O 1
ATOM 1214 N N . GLU A 1 167 ? 13.939 -6.517 -7.781 1.00 74.12 167 GLU A N 1
ATOM 1215 C CA . GLU A 1 167 ? 13.287 -6.788 -6.498 1.00 74.12 167 GLU A CA 1
ATOM 1216 C C . GLU A 1 167 ? 13.877 -5.887 -5.393 1.00 74.12 167 GLU A C 1
ATOM 1218 O O . GLU A 1 167 ? 15.082 -5.639 -5.299 1.00 74.12 167 GLU A O 1
ATOM 1223 N N . LEU A 1 168 ? 13.022 -5.372 -4.512 1.00 73.62 168 LEU A N 1
ATOM 1224 C CA . LEU A 1 168 ? 13.438 -4.661 -3.305 1.00 73.62 168 LEU A CA 1
ATOM 1225 C C . LEU A 1 168 ? 13.100 -5.498 -2.088 1.00 73.62 168 LEU A C 1
ATOM 1227 O O . LEU A 1 168 ? 11.956 -5.493 -1.637 1.00 73.62 168 LEU A O 1
ATOM 1231 N N . ALA A 1 169 ? 14.099 -6.166 -1.528 1.00 77.38 169 ALA A N 1
ATOM 1232 C CA . ALA A 1 169 ? 13.934 -6.860 -0.264 1.00 77.38 169 ALA A CA 1
ATOM 1233 C C . ALA A 1 169 ? 13.939 -5.849 0.897 1.00 77.38 169 ALA A C 1
ATOM 1235 O O . ALA A 1 169 ? 14.794 -4.961 0.961 1.00 77.38 169 ALA A O 1
ATOM 1236 N N . ASN A 1 170 ? 13.052 -6.045 1.874 1.00 85.62 170 ASN A N 1
ATOM 1237 C CA . ASN A 1 170 ? 12.903 -5.198 3.068 1.00 85.62 170 ASN A CA 1
ATOM 1238 C C . ASN A 1 170 ? 12.408 -3.775 2.759 1.00 85.62 170 ASN A C 1
ATOM 1240 O O . ASN A 1 170 ? 12.905 -2.794 3.314 1.00 85.62 170 ASN A O 1
ATOM 1244 N N . ALA A 1 171 ? 11.431 -3.663 1.863 1.00 89.88 171 ALA A N 1
ATOM 1245 C CA . ALA A 1 171 ? 10.644 -2.451 1.713 1.00 89.88 171 ALA A CA 1
ATOM 1246 C C . ALA A 1 171 ? 9.775 -2.246 2.963 1.00 89.88 171 ALA A C 1
ATOM 1248 O O . ALA A 1 171 ? 9.073 -3.170 3.386 1.00 89.88 171 ALA A O 1
ATOM 1249 N N . VAL A 1 172 ? 9.818 -1.042 3.534 1.00 93.06 172 VAL A N 1
ATOM 1250 C CA . VAL A 1 172 ? 8.942 -0.626 4.636 1.00 93.06 172 VAL A CA 1
ATOM 1251 C C . VAL A 1 172 ? 8.067 0.527 4.165 1.00 93.06 172 VAL A C 1
ATOM 1253 O O . VAL A 1 172 ? 8.578 1.514 3.636 1.00 93.06 172 VAL A O 1
ATOM 1256 N N . ILE A 1 173 ? 6.757 0.399 4.367 1.00 92.81 173 ILE A N 1
ATOM 1257 C CA . ILE A 1 173 ? 5.781 1.468 4.135 1.00 92.81 173 ILE A CA 1
ATOM 1258 C C . ILE A 1 173 ? 5.141 1.843 5.456 1.00 92.81 173 ILE A C 1
ATOM 1260 O O . ILE A 1 173 ? 4.676 0.960 6.177 1.00 92.81 173 ILE A O 1
ATOM 1264 N N . ASP A 1 174 ? 5.058 3.141 5.730 1.00 92.38 174 ASP A N 1
ATOM 1265 C CA . ASP A 1 174 ? 4.330 3.690 6.870 1.00 92.38 174 ASP A CA 1
ATOM 1266 C C . ASP A 1 174 ? 3.039 4.399 6.422 1.00 92.38 174 ASP A C 1
ATOM 1268 O O . ASP A 1 174 ? 3.064 5.368 5.660 1.00 92.38 174 ASP A O 1
ATOM 1272 N N . PHE A 1 175 ? 1.899 3.917 6.923 1.00 90.94 175 PHE A N 1
ATOM 1273 C CA . PHE A 1 175 ? 0.561 4.452 6.661 1.00 90.94 175 PHE A CA 1
ATOM 1274 C C . PHE A 1 175 ? 0.135 5.536 7.656 1.00 90.94 175 PHE A C 1
ATOM 1276 O O . PHE A 1 175 ? -1.007 5.982 7.616 1.00 90.94 175 PH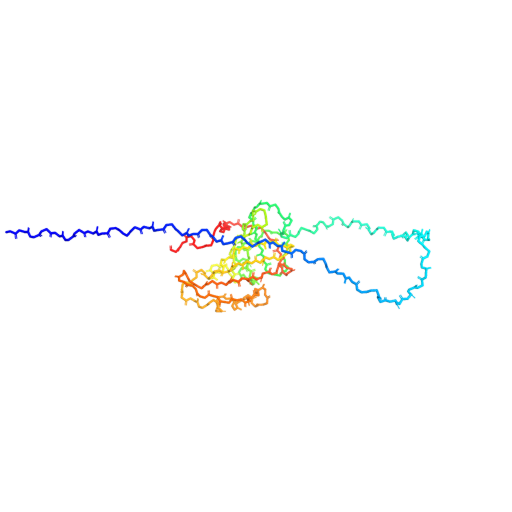E A O 1
ATOM 1283 N N . SER A 1 176 ? 1.023 6.003 8.537 1.00 90.25 176 SER A N 1
ATOM 1284 C CA . SER A 1 176 ? 0.700 7.047 9.522 1.00 90.25 176 SER A CA 1
ATOM 1285 C C . SER A 1 176 ? 0.235 8.362 8.884 1.00 90.25 176 SER A C 1
ATOM 1287 O O . SER A 1 176 ? -0.571 9.078 9.471 1.00 90.25 176 SER A O 1
ATOM 1289 N N . ASN A 1 177 ? 0.690 8.650 7.660 1.00 89.62 177 ASN A N 1
ATOM 1290 C CA . ASN A 1 177 ? 0.267 9.808 6.868 1.00 89.62 177 ASN A CA 1
ATOM 1291 C C . ASN A 1 177 ? -0.691 9.428 5.732 1.00 89.62 177 ASN A C 1
ATOM 1293 O O . ASN A 1 177 ? -0.736 10.122 4.720 1.00 89.62 177 ASN A O 1
ATOM 1297 N N . TYR A 1 178 ? -1.419 8.320 5.860 1.00 92.75 178 TYR A N 1
ATOM 1298 C CA . TYR A 1 178 ? -2.415 7.894 4.885 1.00 92.75 178 TYR A CA 1
ATOM 1299 C C . TYR A 1 178 ? -3.807 7.879 5.493 1.00 92.75 178 TYR A C 1
ATOM 1301 O O . TYR A 1 178 ? -4.014 7.462 6.631 1.00 92.75 178 TYR A O 1
ATOM 1309 N N . SER A 1 179 ? -4.781 8.257 4.677 1.00 93.25 179 SER A N 1
ATOM 1310 C CA . SER A 1 179 ? -6.191 8.115 5.001 1.00 93.25 179 SER A CA 1
ATOM 1311 C C . SER A 1 179 ? -6.787 6.963 4.209 1.00 93.25 179 SER A C 1
ATOM 1313 O O . SER A 1 179 ? -6.608 6.868 2.993 1.00 93.25 179 SER A O 1
ATOM 1315 N N . MET A 1 180 ? -7.506 6.083 4.901 1.00 93.50 180 MET A N 1
ATOM 1316 C CA . MET A 1 180 ? -8.304 5.051 4.248 1.00 93.50 180 MET A CA 1
ATOM 1317 C C . MET A 1 180 ? -9.514 5.703 3.569 1.00 93.50 180 MET A C 1
ATOM 1319 O O . MET A 1 180 ? -10.223 6.497 4.186 1.00 93.50 180 MET A O 1
ATOM 1323 N N . ILE A 1 181 ? -9.755 5.346 2.312 1.00 92.06 181 ILE A N 1
ATOM 1324 C CA . ILE A 1 181 ? -10.873 5.825 1.493 1.00 92.06 181 ILE A CA 1
ATOM 1325 C C . ILE A 1 181 ? -11.662 4.638 0.932 1.00 92.06 181 ILE A C 1
ATOM 1327 O O . ILE A 1 181 ? -11.326 3.472 1.153 1.00 92.06 181 ILE A O 1
ATOM 1331 N N . ASN A 1 182 ? -12.732 4.920 0.188 1.00 89.00 182 ASN A N 1
ATOM 1332 C CA . ASN A 1 182 ? -13.466 3.880 -0.523 1.00 89.00 182 ASN A CA 1
ATOM 1333 C C . ASN A 1 182 ? -12.547 3.129 -1.507 1.00 89.00 182 ASN A C 1
ATOM 1335 O O . ASN A 1 182 ? -11.751 3.740 -2.219 1.00 89.00 182 ASN A O 1
ATOM 1339 N N . VAL A 1 183 ? -12.716 1.805 -1.604 1.00 84.50 183 VAL A N 1
ATOM 1340 C CA . VAL A 1 183 ? -11.919 0.937 -2.500 1.00 84.50 183 VAL A CA 1
ATOM 1341 C C . VAL A 1 183 ? -12.036 1.370 -3.970 1.00 84.50 183 VAL A C 1
ATOM 1343 O O . VAL A 1 183 ? -11.093 1.242 -4.745 1.00 84.50 183 VAL A O 1
ATOM 1346 N N . GLY A 1 184 ? -13.162 1.985 -4.339 1.00 84.19 184 GLY A N 1
ATOM 1347 C CA . GLY A 1 184 ? -13.443 2.402 -5.710 1.00 84.19 184 GLY A CA 1
ATOM 1348 C C . GLY A 1 184 ? -13.863 1.217 -6.578 1.00 84.19 184 GLY A C 1
ATOM 1349 O O . GLY A 1 184 ? -14.381 0.226 -6.070 1.00 84.19 184 GLY A O 1
ATOM 1350 N N . SER A 1 185 ? -13.678 1.343 -7.891 1.00 80.31 185 SER A N 1
ATOM 1351 C CA . SER A 1 185 ? -14.032 0.313 -8.879 1.00 80.31 185 SER A CA 1
ATOM 1352 C C . SER A 1 185 ? -12.861 -0.587 -9.286 1.00 80.31 185 SER A C 1
ATOM 1354 O O . SER A 1 185 ? -13.071 -1.570 -9.993 1.00 80.31 185 SER A O 1
ATOM 1356 N N . THR A 1 186 ? -11.636 -0.259 -8.873 1.00 84.12 186 THR A N 1
ATOM 1357 C CA . THR A 1 186 ? -10.434 -1.029 -9.208 1.00 84.12 186 THR A CA 1
ATOM 1358 C C . THR A 1 186 ? -10.181 -2.079 -8.135 1.00 84.12 186 THR A C 1
ATOM 1360 O O . THR A 1 186 ? -10.138 -1.755 -6.949 1.00 84.12 186 THR A O 1
ATOM 1363 N N . LEU A 1 187 ? -9.990 -3.332 -8.545 1.00 87.44 187 LEU A N 1
ATOM 1364 C CA . LEU A 1 187 ? -9.639 -4.414 -7.628 1.00 87.44 187 LEU A CA 1
ATOM 1365 C C . LEU A 1 187 ? -8.138 -4.377 -7.296 1.00 87.44 187 LEU A C 1
ATOM 1367 O O . LEU A 1 187 ? -7.329 -4.137 -8.198 1.00 87.44 187 LEU A O 1
ATOM 1371 N N . PRO A 1 188 ? -7.746 -4.606 -6.029 1.00 90.62 188 PRO A N 1
ATOM 1372 C CA . PRO A 1 188 ? -6.343 -4.786 -5.682 1.00 90.62 188 PRO A CA 1
ATOM 1373 C C . PRO A 1 188 ? -5.778 -6.075 -6.294 1.00 90.62 188 PRO A C 1
ATOM 1375 O O . PRO A 1 188 ? -6.530 -7.019 -6.553 1.00 90.62 188 PRO A O 1
ATOM 1378 N N . PRO A 1 189 ? -4.450 -6.155 -6.469 1.00 90.25 189 PRO A N 1
ATOM 1379 C CA . PRO A 1 189 ? -3.804 -7.383 -6.901 1.00 90.25 189 PRO A CA 1
ATOM 1380 C C . PRO A 1 189 ? -3.883 -8.459 -5.820 1.00 90.25 189 PRO A C 1
ATOM 1382 O O . PRO A 1 189 ? -3.803 -8.178 -4.622 1.00 90.25 189 PRO A O 1
ATOM 1385 N N . THR A 1 190 ? -3.977 -9.712 -6.256 1.00 89.12 190 THR A N 1
ATOM 1386 C CA . THR A 1 190 ? -3.865 -10.889 -5.383 1.00 89.12 190 THR A CA 1
ATOM 1387 C C . THR A 1 190 ? -2.423 -11.375 -5.244 1.00 89.12 190 THR A C 1
ATOM 1389 O O . THR A 1 190 ? -2.078 -12.000 -4.244 1.00 89.12 190 THR A O 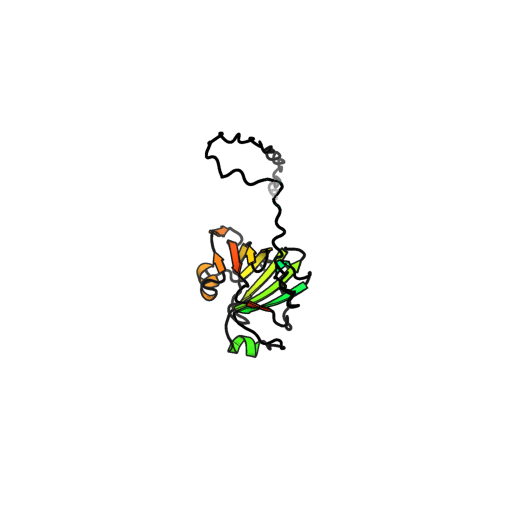1
ATOM 1392 N N . GLU A 1 191 ? -1.569 -11.059 -6.218 1.00 89.88 191 GLU A N 1
ATOM 1393 C CA . GLU A 1 191 ? -0.158 -11.437 -6.253 1.00 89.88 191 GLU A CA 1
ATOM 1394 C C . GLU A 1 191 ? 0.689 -10.392 -6.991 1.00 89.88 191 GLU A C 1
ATOM 1396 O O . GLU A 1 191 ? 0.182 -9.614 -7.801 1.00 89.88 191 GLU A O 1
ATOM 1401 N N . CYS A 1 192 ? 1.992 -10.380 -6.711 1.00 86.56 192 CYS A N 1
ATOM 1402 C CA . CYS A 1 192 ? 2.956 -9.598 -7.476 1.00 86.56 192 CYS A CA 1
ATOM 1403 C C . CYS A 1 192 ? 3.665 -10.501 -8.484 1.00 86.56 192 CYS A C 1
ATOM 1405 O O . CYS A 1 192 ? 4.260 -11.499 -8.091 1.00 86.56 192 CYS A O 1
ATOM 1407 N N . GLY A 1 193 ? 3.630 -10.128 -9.767 1.00 69.19 193 GLY A N 1
ATOM 1408 C CA . GLY A 1 193 ? 4.374 -10.818 -10.830 1.00 69.19 193 GLY A CA 1
ATOM 1409 C C . GLY A 1 193 ? 3.568 -11.763 -11.731 1.00 69.19 193 GLY A C 1
ATOM 1410 O O . GLY A 1 193 ? 4.193 -12.465 -12.516 1.00 69.19 193 GLY A O 1
ATOM 1411 N N . GLY A 1 194 ? 2.230 -11.764 -11.656 1.00 55.28 194 GLY A N 1
ATOM 1412 C CA . GLY A 1 194 ? 1.364 -12.659 -12.447 1.00 55.28 194 GLY A CA 1
ATOM 1413 C C . GLY A 1 194 ? 1.257 -12.359 -13.953 1.00 55.28 194 GLY A C 1
ATOM 1414 O O . GLY A 1 194 ? 0.866 -13.242 -14.706 1.00 55.28 194 GLY A O 1
ATOM 1415 N N . ASP A 1 195 ? 1.658 -11.165 -14.408 1.00 49.03 195 ASP A N 1
ATOM 1416 C CA . ASP A 1 195 ? 1.619 -10.761 -15.829 1.00 49.03 195 ASP A CA 1
ATOM 1417 C C . ASP A 1 195 ? 3.030 -10.587 -16.438 1.00 49.03 195 ASP A C 1
ATOM 1419 O O . ASP A 1 195 ? 3.277 -9.643 -17.193 1.00 49.03 195 ASP A O 1
ATOM 1423 N N . ARG A 1 196 ? 3.995 -11.440 -16.066 1.00 45.53 196 ARG A N 1
ATOM 1424 C CA . ARG A 1 196 ? 5.297 -11.524 -16.758 1.00 45.53 196 ARG A CA 1
ATOM 1425 C C . ARG A 1 196 ? 5.323 -12.660 -17.771 1.00 45.53 196 ARG A C 1
ATOM 1427 O O . ARG A 1 196 ? 4.885 -13.772 -17.413 1.00 45.53 196 ARG A O 1
#

pLDDT: mean 78.43, std 14.28, range [45.53, 97.69]

Foldseek 3Di:
DDDDDDDDDDDDDDDDDDDDDDDDDDDDDDDDDDDDDDPPDPPPPCPPPPPPPDPDPPDDPCFPLNDAFDKWKKFFADDDADADDLVRSQVVFGWMWIWTDDNQWIWTWIGSHPPDWTWIFIAGDDGQKGWFKTDTPDQPDDVCRVCVSVPPQWDADDWDADPLGTMGHTIMGGCPRIDIYDSPPDHTDPDPPPPD